Protein AF-C7N5K1-F1 (afdb_monomer_lite)

Sequence (189 aa):
MANIPVGSLTEAMSRFAYLVCQTAPLHFFIVVPLLYDTDINDSCGKPTPAHTATYFITNMNFRQCDKLLEDYGETFANDGFCEFGFVTSDPMKQIRADRMKTVTIFGLDEREASLVLDPLGIPEVESLKTAGDLVGPDNPAIGRPACRNGITAADFVFGLDHDFELIKNPSYGGDPSLMFHPDGTLRWT

Foldseek 3Di:
DWAQDLVCQLLLQLLLQQVCLVPFFKKKKKKAFDPDPPDDPPVPPDDDPRFIKMKMFFRDHSVRSNVCCVVPVSLQSPQQGMKIWMAGLPNQQIWIQDRQGDIDGGDDDPVSSCSSAVVVVIDDDPDYDTVVNQDDPVHHDDDDFRADPNDGPVNVVVVCCVPRVMDIDRPDPDDWDFHQDPVRDTDTD

Organism: Slackia heliotrinireducens (strain ATCC 29202 / DSM 20476 / NCTC 11029 / RHS 1) (NCBI:txid471855)

pLDDT: mean 76.19, std 16.8, range [35.41, 96.31]

Secondary structure (DSSP, 8-state):
-B---HHHHHHHHHHHHHHHTTTS-EEEEEEEE-SS-SS---TT-------EEEEEEEEE-HHHHHHHIIIIIHHHHHHSS-EEEEE-SSTTSEEEEPGGG-EEEES--HHHHHHHHGGGT--B-SSPPPHHHH-BTTB--------BTTB-HHHHHHHHHHHH--EEEE--SSS--EEE-TTS-EEE-

Structure (mmCIF, N/CA/C/O backbone):
data_AF-C7N5K1-F1
#
_entry.id   AF-C7N5K1-F1
#
loop_
_atom_site.group_PDB
_atom_site.id
_atom_site.type_symbol
_atom_site.label_atom_id
_atom_site.label_alt_id
_atom_site.label_comp_id
_atom_site.label_asym_id
_atom_site.label_entity_id
_atom_site.label_seq_id
_atom_site.pdbx_PDB_ins_code
_atom_site.Cartn_x
_atom_site.Cartn_y
_atom_site.Cartn_z
_atom_site.occupancy
_atom_site.B_iso_or_equiv
_atom_site.auth_seq_id
_atom_site.auth_comp_id
_atom_site.auth_asym_id
_atom_site.auth_atom_id
_atom_site.pdbx_PDB_model_num
ATOM 1 N N . MET A 1 1 ? 3.609 -9.651 13.967 1.00 83.81 1 MET A N 1
ATOM 2 C CA . MET A 1 1 ? 4.071 -9.393 12.567 1.00 83.81 1 MET A CA 1
ATOM 3 C C . MET A 1 1 ? 3.281 -10.267 11.606 1.00 83.81 1 MET A C 1
ATOM 5 O O . MET A 1 1 ? 2.772 -11.278 12.053 1.00 83.81 1 MET A O 1
ATOM 9 N N . ALA A 1 2 ? 3.185 -9.948 10.315 1.00 86.19 2 ALA A N 1
ATOM 10 C CA . ALA A 1 2 ? 2.393 -10.742 9.370 1.00 86.19 2 ALA A CA 1
ATOM 11 C C . ALA A 1 2 ? 3.053 -10.814 7.985 1.00 86.19 2 ALA A C 1
ATOM 13 O O . ALA A 1 2 ? 3.581 -9.817 7.498 1.00 86.19 2 ALA A O 1
ATOM 14 N N . ASN A 1 3 ? 2.993 -11.983 7.338 1.00 85.31 3 ASN A N 1
ATOM 15 C CA . ASN A 1 3 ? 3.397 -12.136 5.938 1.00 85.31 3 ASN A CA 1
ATOM 16 C C . ASN A 1 3 ? 2.182 -11.870 5.046 1.00 85.31 3 ASN A C 1
ATOM 18 O O . ASN A 1 3 ? 1.325 -12.741 4.913 1.00 85.31 3 ASN A O 1
ATOM 22 N N . ILE A 1 4 ? 2.106 -10.682 4.447 1.00 87.81 4 ILE A N 1
ATOM 23 C CA . ILE A 1 4 ? 1.006 -10.311 3.549 1.00 87.81 4 ILE A CA 1
ATOM 24 C C . ILE A 1 4 ? 1.294 -10.870 2.147 1.00 87.81 4 ILE A C 1
ATOM 26 O O . ILE A 1 4 ? 2.277 -10.460 1.526 1.00 87.81 4 ILE A O 1
ATOM 30 N N . PRO A 1 5 ? 0.471 -11.794 1.616 1.00 86.44 5 PRO A N 1
ATOM 31 C CA . PRO A 1 5 ? 0.628 -12.264 0.245 1.00 86.44 5 PRO A CA 1
ATOM 32 C C . PRO A 1 5 ? 0.413 -11.120 -0.748 1.00 86.44 5 PRO A C 1
ATOM 34 O O . PRO A 1 5 ? -0.472 -10.289 -0.552 1.00 86.44 5 PRO A O 1
ATOM 37 N N . VAL A 1 6 ? 1.144 -11.122 -1.868 1.00 82.50 6 VAL A N 1
ATOM 38 C CA . VAL A 1 6 ? 0.981 -10.110 -2.933 1.00 82.50 6 VAL A CA 1
ATOM 39 C C . VAL A 1 6 ? -0.476 -10.018 -3.406 1.00 82.50 6 VAL A C 1
ATOM 41 O O . VAL A 1 6 ? -0.985 -8.919 -3.597 1.00 82.50 6 VAL A O 1
ATOM 44 N N . GLY A 1 7 ? -1.178 -11.153 -3.510 1.00 86.00 7 GLY A N 1
ATOM 45 C CA . GLY A 1 7 ? -2.597 -11.196 -3.889 1.00 86.00 7 GLY A CA 1
ATOM 46 C C . GLY A 1 7 ? -3.565 -10.580 -2.870 1.00 86.00 7 GLY A C 1
ATOM 47 O O . GLY A 1 7 ? -4.705 -10.304 -3.221 1.00 86.00 7 GLY A O 1
ATOM 48 N N . SER A 1 8 ? -3.123 -10.339 -1.634 1.00 91.44 8 SER A N 1
ATOM 49 C CA . SER A 1 8 ? -3.914 -9.701 -0.572 1.00 91.44 8 SER A CA 1
ATOM 50 C C . SER A 1 8 ? -3.478 -8.257 -0.298 1.00 91.44 8 SER A C 1
ATOM 52 O O . SER A 1 8 ? -4.077 -7.592 0.544 1.00 91.44 8 SER A O 1
ATOM 54 N N . LEU A 1 9 ? -2.435 -7.763 -0.979 1.00 91.31 9 LEU A N 1
ATOM 55 C CA . LEU A 1 9 ? -1.833 -6.453 -0.721 1.00 91.31 9 LEU A CA 1
ATOM 56 C C . LEU A 1 9 ? -2.814 -5.302 -0.951 1.00 91.31 9 LEU A C 1
ATOM 58 O O . LEU A 1 9 ? -2.973 -4.439 -0.089 1.00 91.31 9 LEU A O 1
ATOM 62 N N . THR A 1 10 ? -3.466 -5.287 -2.112 1.00 92.44 10 THR A N 1
ATOM 63 C CA . THR A 1 10 ? -4.397 -4.217 -2.490 1.00 92.44 10 THR A CA 1
ATOM 64 C C . THR A 1 10 ? -5.598 -4.176 -1.556 1.00 92.44 10 THR A C 1
ATOM 66 O O . THR A 1 10 ? -5.969 -3.109 -1.085 1.00 92.44 10 THR A O 1
ATOM 69 N N . GLU A 1 11 ? -6.143 -5.335 -1.197 1.00 94.75 11 GLU A N 1
ATOM 70 C CA . GLU A 1 11 ? -7.242 -5.437 -0.237 1.00 94.75 11 GLU A CA 1
ATOM 71 C C . GLU A 1 11 ? -6.814 -4.978 1.171 1.00 94.75 11 GLU A C 1
ATOM 73 O O . GLU A 1 11 ? -7.548 -4.236 1.823 1.00 94.75 11 GLU A O 1
ATOM 78 N N . ALA A 1 12 ? -5.611 -5.337 1.639 1.00 94.69 12 ALA A N 1
ATOM 79 C CA . ALA A 1 12 ? -5.085 -4.843 2.916 1.00 94.69 12 ALA A CA 1
ATOM 80 C C . ALA A 1 12 ? -4.950 -3.308 2.921 1.00 94.69 12 ALA A C 1
ATOM 82 O O . ALA A 1 12 ? -5.312 -2.649 3.897 1.00 94.69 12 ALA A O 1
ATOM 83 N N . MET A 1 13 ? -4.487 -2.728 1.809 1.00 95.81 13 MET A N 1
ATOM 84 C CA . MET A 1 13 ? -4.420 -1.277 1.621 1.00 95.81 13 MET A CA 1
ATOM 85 C C . MET A 1 13 ? -5.798 -0.620 1.550 1.00 95.81 13 MET A C 1
ATOM 87 O O . MET A 1 13 ? -5.977 0.434 2.157 1.00 95.81 13 MET A O 1
ATOM 91 N N . SER A 1 14 ? -6.779 -1.234 0.883 1.00 96.31 14 SER A N 1
ATOM 92 C CA . SER A 1 14 ? -8.155 -0.722 0.837 1.00 96.31 14 SER A CA 1
ATOM 93 C C . SER A 1 14 ? -8.790 -0.730 2.231 1.00 96.31 14 SER A C 1
ATOM 95 O O . SER A 1 14 ? -9.366 0.269 2.662 1.00 96.31 14 SER A O 1
ATOM 97 N N . ARG A 1 15 ? -8.582 -1.794 3.018 1.00 95.75 15 ARG A N 1
ATOM 98 C CA . ARG A 1 15 ? -9.046 -1.872 4.417 1.00 95.75 15 ARG A CA 1
ATOM 99 C C . ARG A 1 15 ? -8.403 -0.827 5.312 1.00 95.75 15 ARG A C 1
ATOM 101 O O . ARG A 1 15 ? -9.112 -0.166 6.071 1.00 95.75 15 ARG A O 1
ATOM 108 N N . PHE A 1 16 ? -7.087 -0.647 5.205 1.00 96.06 16 PHE A N 1
ATOM 109 C CA . PHE A 1 16 ? -6.401 0.456 5.874 1.00 96.06 16 PHE A CA 1
ATOM 110 C C . PHE A 1 16 ? -7.037 1.795 5.478 1.00 96.06 16 PHE A C 1
ATOM 112 O O . PHE A 1 16 ? -7.416 2.577 6.349 1.00 96.06 16 PHE A O 1
ATOM 119 N N . ALA A 1 17 ? -7.225 2.032 4.176 1.00 95.94 17 ALA A N 1
ATOM 120 C CA . ALA A 1 17 ? -7.791 3.276 3.677 1.00 95.94 17 ALA A CA 1
ATOM 121 C C . ALA A 1 17 ? -9.197 3.533 4.229 1.00 95.94 17 ALA A C 1
ATOM 123 O O . ALA A 1 17 ? -9.482 4.628 4.710 1.00 95.94 17 ALA A O 1
ATOM 124 N N . TYR A 1 18 ? -10.049 2.507 4.244 1.00 95.56 18 TYR A N 1
ATOM 125 C CA . TYR A 1 18 ? -11.395 2.582 4.799 1.00 95.56 18 TYR A CA 1
ATOM 126 C C . TYR A 1 18 ? -11.397 3.020 6.265 1.00 95.56 18 TYR A C 1
ATOM 128 O O . TYR A 1 18 ? -12.170 3.909 6.625 1.00 95.56 18 TYR A O 1
ATOM 136 N N . LEU A 1 19 ? -10.538 2.418 7.097 1.00 94.12 19 LEU A N 1
ATOM 137 C CA . LEU A 1 19 ? -10.444 2.723 8.527 1.00 94.12 19 LEU A CA 1
ATOM 138 C C . LEU A 1 19 ? -9.928 4.143 8.767 1.00 94.12 19 LEU A C 1
ATOM 140 O O . LEU A 1 19 ? -10.516 4.902 9.537 1.00 94.12 19 LEU A O 1
ATOM 144 N N . VAL A 1 20 ? -8.841 4.521 8.094 1.00 93.38 20 VAL A N 1
ATOM 145 C CA . VAL A 1 20 ? -8.167 5.795 8.360 1.00 93.38 20 VAL A CA 1
ATOM 146 C C . VAL A 1 20 ? -8.954 6.985 7.812 1.00 93.38 20 VAL A C 1
ATOM 148 O O . VAL A 1 20 ? -9.092 7.987 8.522 1.00 93.38 20 VAL A O 1
ATOM 151 N N . CYS A 1 21 ? -9.577 6.848 6.633 1.00 92.06 21 CYS A N 1
ATOM 152 C CA . CYS A 1 21 ? -10.425 7.887 6.036 1.00 92.06 21 CYS A CA 1
ATOM 153 C C . CYS A 1 21 ? -11.625 8.300 6.903 1.00 92.06 21 CYS A C 1
ATOM 155 O O . CYS A 1 21 ? -12.212 9.348 6.647 1.00 92.06 21 CYS A O 1
ATOM 157 N N . GLN A 1 22 ? -11.995 7.524 7.930 1.00 88.31 22 GLN A N 1
ATOM 158 C CA . GLN A 1 22 ? -13.033 7.931 8.887 1.00 88.31 22 GLN A CA 1
ATOM 159 C C . GLN A 1 22 ? -12.587 9.082 9.799 1.00 88.31 22 GLN A C 1
ATOM 161 O O . GLN A 1 22 ? -13.421 9.746 10.409 1.00 88.31 22 GLN A O 1
ATOM 166 N N . THR A 1 23 ? -11.275 9.287 9.936 1.00 88.19 23 THR A N 1
ATOM 167 C CA . THR A 1 23 ? -10.690 10.193 10.937 1.00 88.19 23 THR A CA 1
ATOM 168 C C . THR A 1 23 ? -9.769 11.250 10.341 1.00 88.19 23 THR A C 1
ATOM 170 O O . THR A 1 23 ? -9.622 12.316 10.932 1.00 88.19 23 THR A O 1
ATOM 173 N N . ALA A 1 24 ? -9.173 10.987 9.176 1.00 87.31 24 ALA A N 1
ATOM 174 C CA . ALA A 1 24 ? -8.262 11.905 8.504 1.00 87.31 24 ALA A CA 1
ATOM 175 C C . ALA A 1 24 ? -8.261 11.674 6.983 1.00 87.31 24 ALA A C 1
ATOM 177 O O . ALA A 1 24 ? -8.494 10.546 6.542 1.00 87.31 24 ALA A O 1
ATOM 178 N N . PRO A 1 25 ? -7.974 12.703 6.166 1.00 86.56 25 PRO A N 1
ATOM 179 C CA . PRO A 1 25 ? -7.703 12.504 4.748 1.00 86.56 25 PRO A CA 1
ATOM 180 C C . PRO A 1 25 ? -6.453 11.636 4.548 1.00 86.56 25 PRO A C 1
ATOM 182 O O . PRO A 1 25 ? -5.518 11.676 5.353 1.00 86.56 25 PRO A O 1
ATOM 185 N N . LEU A 1 26 ? -6.433 10.873 3.454 1.00 93.31 26 LEU A N 1
ATOM 186 C CA . LEU A 1 26 ? -5.255 10.122 3.034 1.00 93.31 26 LEU A CA 1
ATOM 187 C C . LEU A 1 26 ? -4.575 10.777 1.842 1.00 93.31 26 LEU A C 1
ATOM 189 O O . LEU A 1 26 ? -5.202 11.404 0.991 1.00 93.31 26 LEU A O 1
ATOM 193 N N . HIS A 1 27 ? -3.270 10.578 1.773 1.00 92.25 27 HIS A N 1
ATOM 194 C CA . HIS A 1 27 ? -2.434 10.949 0.652 1.00 92.25 27 HIS A CA 1
ATOM 195 C C . HIS A 1 27 ? -1.829 9.668 0.093 1.00 92.25 27 HIS A C 1
ATOM 197 O O . HIS A 1 27 ? -1.241 8.880 0.836 1.00 92.25 27 HIS A O 1
ATOM 203 N N . PHE A 1 28 ? -1.995 9.440 -1.203 1.00 93.25 28 PHE A N 1
ATOM 204 C CA . PHE A 1 28 ? -1.272 8.378 -1.885 1.00 93.25 28 PHE A CA 1
ATOM 205 C C . PHE A 1 28 ? 0.133 8.867 -2.211 1.00 93.25 28 PHE A C 1
ATOM 207 O O . PHE A 1 28 ? 0.310 10.024 -2.597 1.00 93.25 28 PHE A O 1
ATOM 214 N N . PHE A 1 29 ? 1.113 7.980 -2.097 1.00 91.12 29 PHE A N 1
ATOM 215 C CA . PHE A 1 29 ? 2.452 8.215 -2.613 1.00 91.12 29 PHE A CA 1
ATOM 216 C C . PHE A 1 29 ? 2.908 7.044 -3.476 1.00 91.12 29 PHE A C 1
ATOM 218 O O . PHE A 1 29 ? 2.573 5.888 -3.208 1.00 91.12 29 PHE A O 1
ATOM 225 N N . ILE A 1 30 ? 3.728 7.351 -4.476 1.00 88.62 30 ILE A N 1
ATOM 226 C CA . ILE A 1 30 ? 4.476 6.363 -5.247 1.00 88.62 30 ILE A CA 1
ATOM 227 C C . ILE A 1 30 ? 5.892 6.871 -5.507 1.00 88.62 30 ILE A C 1
ATOM 229 O O . ILE A 1 30 ? 6.101 8.009 -5.926 1.00 88.62 30 ILE A O 1
ATOM 233 N N . VAL A 1 31 ? 6.870 6.014 -5.247 1.00 86.12 31 VAL A N 1
ATOM 234 C CA . VAL A 1 31 ? 8.285 6.224 -5.534 1.00 86.12 31 VAL A CA 1
ATOM 235 C C . VAL A 1 31 ? 8.653 5.305 -6.683 1.00 86.12 31 VAL A C 1
ATOM 237 O O . VAL A 1 31 ? 8.574 4.082 -6.555 1.00 86.12 31 VAL A O 1
ATOM 240 N N . VAL A 1 32 ? 9.075 5.883 -7.802 1.00 80.19 32 VAL A N 1
ATOM 241 C CA . VAL A 1 32 ? 9.516 5.126 -8.979 1.00 80.19 32 VAL A CA 1
ATOM 242 C C . VAL A 1 32 ? 10.999 5.363 -9.256 1.00 80.19 32 VAL A C 1
ATOM 244 O O . VAL A 1 32 ? 11.494 6.475 -9.033 1.00 80.19 32 VAL A O 1
ATOM 247 N N . PRO A 1 33 ? 11.731 4.350 -9.750 1.00 72.81 33 PRO A N 1
ATOM 248 C CA . PRO A 1 33 ? 13.058 4.571 -10.306 1.00 72.81 33 PRO A CA 1
ATOM 249 C C . PRO A 1 33 ? 12.954 5.426 -11.577 1.00 72.81 33 PRO A C 1
ATOM 251 O O . PRO A 1 33 ? 12.117 5.173 -12.444 1.00 72.81 33 PRO A O 1
ATOM 254 N N . LEU A 1 34 ? 13.815 6.431 -11.709 1.00 66.75 34 LEU A N 1
ATOM 255 C CA . LEU A 1 34 ? 13.976 7.184 -12.946 1.00 66.75 34 LEU A CA 1
ATOM 256 C C . LEU A 1 34 ? 14.788 6.330 -13.923 1.00 66.75 34 LEU A C 1
ATOM 258 O O . LEU A 1 34 ? 15.952 6.019 -13.682 1.00 66.75 34 LEU A O 1
ATOM 262 N N . LEU A 1 35 ? 14.145 5.921 -15.019 1.00 53.47 35 LEU A N 1
ATOM 263 C CA . LEU A 1 35 ? 14.766 5.106 -16.071 1.00 53.47 35 LEU A CA 1
ATOM 264 C C . LEU A 1 35 ? 15.753 5.904 -16.936 1.00 53.47 35 LEU A C 1
ATOM 266 O O . LEU A 1 35 ? 16.597 5.309 -17.602 1.00 53.47 35 LEU A O 1
ATOM 270 N N . TYR A 1 36 ? 15.664 7.235 -16.908 1.00 44.03 36 TYR A N 1
ATOM 271 C CA . TYR A 1 36 ? 16.539 8.128 -17.651 1.00 44.03 36 TYR A CA 1
ATOM 272 C C . TYR A 1 36 ? 16.886 9.339 -16.797 1.00 44.03 36 TYR A C 1
ATOM 274 O O . TYR A 1 36 ? 16.007 10.006 -16.252 1.00 44.03 36 TYR A O 1
ATOM 282 N N . ASP A 1 37 ? 18.182 9.613 -16.713 1.00 45.28 37 ASP A N 1
ATOM 283 C CA . ASP A 1 37 ? 18.734 10.843 -16.169 1.00 45.28 37 ASP A CA 1
ATOM 284 C C . ASP A 1 37 ? 18.458 11.961 -17.189 1.00 45.28 37 ASP A C 1
ATOM 286 O O . ASP A 1 37 ? 19.305 12.312 -18.006 1.00 45.28 37 ASP A O 1
ATOM 290 N N . THR A 1 38 ? 17.214 12.446 -17.261 1.00 45.25 38 THR A N 1
ATOM 291 C CA . THR A 1 38 ? 16.855 13.486 -18.239 1.00 45.25 38 THR A CA 1
ATOM 292 C C . THR A 1 38 ? 17.436 14.854 -17.890 1.00 45.25 38 THR A C 1
ATOM 294 O O . THR A 1 38 ? 17.359 15.738 -18.733 1.00 45.25 38 THR A O 1
ATOM 297 N N . ASP A 1 39 ? 18.061 15.021 -16.714 1.00 39.00 39 ASP A N 1
ATOM 298 C CA . ASP A 1 39 ? 18.567 16.321 -16.251 1.00 39.00 39 ASP A CA 1
ATOM 299 C C . ASP A 1 39 ? 19.962 16.317 -15.590 1.00 39.00 39 ASP A C 1
ATOM 301 O O . ASP A 1 39 ? 20.394 17.362 -15.105 1.00 39.00 39 ASP A O 1
ATOM 305 N N . ILE A 1 40 ? 20.729 15.218 -15.602 1.00 43.34 40 ILE A N 1
ATOM 306 C CA . ILE A 1 40 ? 22.100 15.229 -15.053 1.00 43.34 40 ILE A CA 1
ATOM 307 C C . ILE A 1 40 ? 23.121 14.967 -16.164 1.00 43.34 40 ILE A C 1
ATOM 309 O O . ILE A 1 40 ? 23.545 13.849 -16.444 1.00 43.34 40 ILE A O 1
ATOM 313 N N . ASN A 1 41 ? 23.574 16.062 -16.780 1.00 39.22 41 ASN A N 1
ATOM 314 C CA . ASN A 1 41 ? 24.894 16.134 -17.407 1.00 39.22 41 ASN A CA 1
ATOM 315 C C . ASN A 1 41 ? 25.967 16.050 -16.305 1.00 39.22 41 ASN A C 1
ATOM 317 O O . ASN A 1 41 ? 26.661 17.030 -16.023 1.00 39.22 41 ASN A O 1
ATOM 321 N N . ASP A 1 42 ? 26.129 14.887 -15.674 1.00 41.75 42 ASP A N 1
ATOM 322 C CA . ASP A 1 42 ? 27.292 14.651 -14.828 1.00 41.75 42 ASP A CA 1
ATOM 323 C C . ASP A 1 42 ? 28.472 14.387 -15.759 1.00 41.75 42 ASP A C 1
ATOM 325 O O . ASP A 1 42 ? 28.708 13.295 -16.278 1.00 41.75 42 ASP A O 1
ATOM 329 N N . SER A 1 43 ? 29.214 15.465 -15.982 1.00 39.81 43 SER A N 1
ATOM 330 C CA . SER A 1 43 ? 30.443 15.626 -16.766 1.00 39.81 43 SER A CA 1
ATOM 331 C C . SER A 1 43 ? 31.591 14.641 -16.451 1.00 39.81 43 SER A C 1
ATOM 333 O O . SER A 1 43 ? 32.716 14.848 -16.901 1.00 39.81 43 SER A O 1
ATOM 335 N N . CYS A 1 44 ? 31.347 13.558 -15.706 1.00 38.53 44 CYS A N 1
ATOM 336 C CA . CYS A 1 44 ? 32.362 12.631 -15.202 1.00 38.53 44 CYS A CA 1
ATOM 337 C C . CYS A 1 44 ? 32.133 11.141 -15.531 1.00 38.53 44 CYS A C 1
ATOM 339 O O . CYS A 1 44 ? 32.949 10.321 -15.110 1.00 38.53 44 CYS A O 1
ATOM 341 N N . GLY A 1 45 ? 31.086 10.759 -16.274 1.00 35.50 45 GLY A N 1
ATOM 342 C CA . GLY A 1 45 ? 30.967 9.404 -16.848 1.00 35.50 45 GLY A CA 1
ATOM 343 C C . GLY A 1 45 ? 30.943 8.243 -15.839 1.00 35.50 45 GLY A C 1
ATOM 344 O O . GLY A 1 45 ? 31.323 7.123 -16.183 1.00 35.50 45 GLY A O 1
ATOM 345 N N . LYS A 1 46 ? 30.527 8.491 -14.591 1.00 35.41 46 LYS A N 1
ATOM 346 C CA . LYS A 1 46 ? 30.296 7.449 -13.578 1.00 35.41 46 LYS A CA 1
ATOM 347 C C . LYS A 1 46 ? 28.803 7.099 -13.544 1.00 35.41 46 LYS A C 1
ATOM 349 O O . LYS A 1 46 ? 28.002 8.012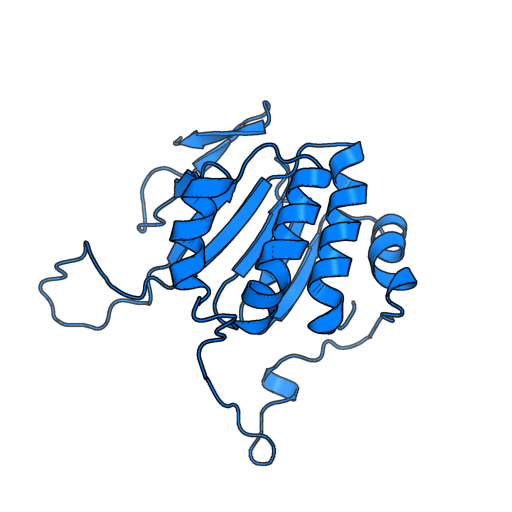 -13.706 1.00 35.41 46 LYS A O 1
ATOM 354 N N . PRO A 1 47 ? 28.412 5.832 -13.310 1.00 37.22 47 PRO A N 1
ATOM 355 C CA . PRO A 1 47 ? 27.008 5.485 -13.108 1.00 37.22 47 PRO A CA 1
ATOM 356 C C . PRO A 1 47 ? 26.482 6.208 -11.862 1.00 37.22 47 PRO A C 1
ATOM 358 O O . PRO A 1 47 ? 26.942 5.931 -10.751 1.00 37.22 47 PRO A O 1
ATOM 361 N N . THR A 1 48 ? 25.561 7.149 -12.043 1.00 41.47 48 THR A N 1
ATOM 362 C CA . THR A 1 48 ? 24.807 7.776 -10.955 1.00 41.47 48 THR A CA 1
ATOM 363 C C . THR A 1 48 ? 23.887 6.727 -10.310 1.00 41.47 48 THR A C 1
ATOM 365 O O . THR A 1 48 ? 23.411 5.819 -11.001 1.00 41.47 48 THR A O 1
ATOM 368 N N . PRO A 1 49 ? 23.651 6.773 -8.982 1.0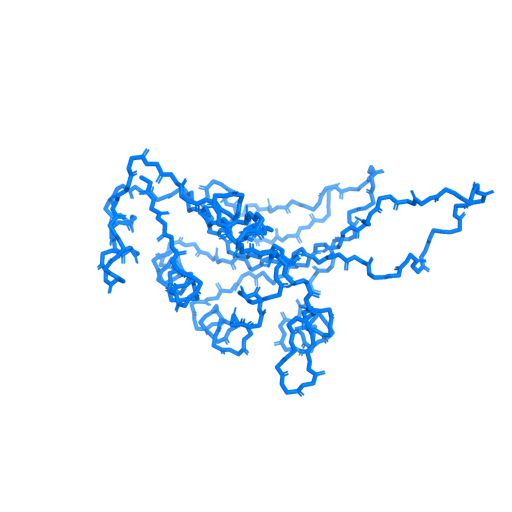0 45.91 49 PRO A N 1
ATOM 369 C CA . PRO A 1 49 ? 22.647 5.922 -8.346 1.00 45.91 49 PRO A CA 1
ATOM 370 C C . PRO A 1 49 ? 21.310 6.105 -9.062 1.00 45.91 49 PRO A C 1
ATOM 372 O O . PRO A 1 49 ? 21.008 7.216 -9.484 1.00 45.91 49 PRO A O 1
ATOM 375 N N . ALA A 1 50 ? 20.502 5.048 -9.181 1.00 50.94 50 ALA A N 1
ATOM 376 C CA . ALA A 1 50 ? 19.153 5.169 -9.724 1.00 50.94 50 ALA A CA 1
ATOM 377 C C . ALA A 1 50 ? 18.388 6.255 -8.949 1.00 50.94 50 ALA A C 1
ATOM 379 O O . ALA A 1 50 ? 17.969 6.034 -7.809 1.00 50.94 50 ALA A O 1
ATOM 380 N N . HIS A 1 51 ? 18.260 7.440 -9.548 1.00 66.81 51 HIS A N 1
ATOM 381 C CA . HIS A 1 51 ? 17.509 8.540 -8.975 1.00 66.81 51 HIS A CA 1
ATOM 382 C C . HIS A 1 51 ? 16.048 8.107 -8.887 1.00 66.81 51 HIS A C 1
ATOM 384 O O . HIS A 1 51 ? 15.531 7.432 -9.774 1.00 66.81 51 HIS A O 1
ATOM 390 N N . THR A 1 52 ? 15.379 8.443 -7.796 1.00 71.69 52 THR A N 1
ATOM 391 C CA . THR A 1 52 ? 13.961 8.137 -7.609 1.00 71.69 52 THR A CA 1
ATOM 392 C C . THR A 1 52 ? 13.160 9.416 -7.658 1.00 71.69 52 THR A C 1
ATOM 394 O O . THR A 1 52 ? 13.587 10.430 -7.110 1.00 71.69 52 THR A O 1
ATOM 397 N N . ALA A 1 53 ? 11.975 9.356 -8.247 1.00 75.50 53 ALA A N 1
ATOM 398 C CA . ALA A 1 53 ? 11.002 10.429 -8.139 1.00 75.50 53 ALA A CA 1
ATOM 399 C C . ALA A 1 53 ? 9.847 9.974 -7.254 1.00 75.50 53 ALA A C 1
ATOM 401 O O . ALA A 1 53 ? 9.361 8.850 -7.403 1.00 75.50 53 ALA A O 1
ATOM 402 N N . THR A 1 54 ? 9.421 10.860 -6.355 1.00 80.50 54 THR A N 1
ATOM 403 C CA . THR A 1 54 ? 8.258 10.632 -5.500 1.00 80.50 54 THR A CA 1
ATOM 404 C C . THR A 1 54 ? 7.102 11.474 -6.013 1.00 80.50 54 THR A C 1
ATOM 406 O O . THR A 1 54 ? 7.252 12.673 -6.254 1.00 80.50 54 THR A O 1
ATOM 409 N N . TYR A 1 55 ? 5.949 10.845 -6.170 1.00 83.62 55 TYR A N 1
ATOM 410 C CA . TYR A 1 55 ? 4.717 11.486 -6.598 1.00 83.62 55 TYR A CA 1
ATOM 411 C C . TYR A 1 55 ? 3.656 11.320 -5.523 1.00 83.62 55 TYR A C 1
ATOM 413 O O . TYR A 1 55 ? 3.606 10.279 -4.866 1.00 83.62 55 TYR A O 1
ATOM 421 N N . PHE A 1 56 ? 2.809 12.335 -5.370 1.00 86.06 56 PHE A N 1
ATOM 422 C CA . PHE A 1 56 ? 1.725 12.344 -4.398 1.00 86.06 56 PHE A CA 1
ATOM 423 C C . PHE A 1 56 ? 0.383 12.665 -5.045 1.00 86.06 56 PHE A C 1
ATOM 425 O O . PHE A 1 56 ? 0.303 13.518 -5.928 1.00 86.06 56 PHE A O 1
ATOM 432 N N . ILE A 1 57 ? -0.672 12.044 -4.519 1.00 88.62 57 ILE A N 1
ATOM 433 C CA . ILE A 1 57 ? -2.059 12.501 -4.659 1.00 88.62 57 ILE A CA 1
ATOM 434 C C . ILE A 1 57 ? -2.523 12.866 -3.257 1.00 88.62 57 ILE A C 1
ATOM 436 O O . ILE A 1 57 ? -2.363 12.077 -2.325 1.00 88.62 57 ILE A O 1
ATOM 440 N N . THR A 1 58 ? -3.075 14.062 -3.082 1.00 89.06 58 THR A N 1
ATOM 441 C CA . THR A 1 58 ? -3.415 14.574 -1.749 1.00 89.06 58 THR A CA 1
ATOM 442 C C . THR A 1 58 ? -4.915 14.586 -1.492 1.00 89.06 58 THR A C 1
ATOM 444 O O . THR A 1 58 ? -5.705 14.672 -2.425 1.00 89.06 58 THR A O 1
ATOM 447 N N . ASN A 1 59 ? -5.306 14.524 -0.215 1.00 88.56 59 ASN A N 1
ATOM 448 C CA . ASN A 1 59 ? -6.692 14.689 0.229 1.00 88.56 59 ASN A CA 1
ATOM 449 C C . ASN A 1 59 ? -7.680 13.715 -0.426 1.00 88.56 59 ASN A C 1
ATOM 451 O O . ASN A 1 59 ? -8.805 14.075 -0.774 1.00 88.56 59 ASN A O 1
ATOM 455 N N . MET A 1 60 ? -7.258 12.461 -0.558 1.00 91.69 60 MET A N 1
ATOM 456 C CA . MET A 1 60 ? -8.086 11.386 -1.074 1.00 91.69 60 MET A CA 1
ATOM 457 C C . MET A 1 60 ? -9.096 10.933 -0.020 1.00 91.69 60 MET A C 1
ATOM 459 O O . MET A 1 60 ? -8.763 10.703 1.148 1.00 91.69 60 MET A O 1
ATOM 463 N N . ASN A 1 61 ? -10.341 10.765 -0.457 1.00 92.25 61 ASN A N 1
ATOM 464 C CA . ASN A 1 61 ? -11.340 10.004 0.283 1.00 92.25 61 ASN A CA 1
ATOM 465 C C . ASN A 1 61 ? -11.246 8.507 -0.052 1.00 92.25 61 ASN A C 1
ATOM 467 O O . ASN A 1 61 ? -10.641 8.116 -1.051 1.00 92.25 61 ASN A O 1
ATOM 471 N N . PHE A 1 62 ? -11.922 7.673 0.743 1.00 95.06 62 PHE A N 1
ATOM 472 C CA . PHE A 1 62 ? -11.893 6.219 0.573 1.00 95.06 62 PHE A CA 1
ATOM 473 C C . PHE A 1 62 ? -12.247 5.761 -0.851 1.00 95.06 62 PHE A C 1
ATOM 475 O O . PHE A 1 62 ? -11.550 4.917 -1.397 1.00 95.06 62 PHE A O 1
ATOM 482 N N . ARG A 1 63 ? -13.273 6.341 -1.493 1.00 94.12 63 ARG A N 1
ATOM 483 C CA . ARG A 1 63 ? -13.670 5.950 -2.858 1.00 94.12 63 ARG A CA 1
ATOM 484 C C . ARG A 1 63 ? -12.550 6.208 -3.869 1.00 94.12 63 ARG A C 1
ATOM 486 O O . ARG A 1 63 ? -12.381 5.423 -4.794 1.00 94.12 63 ARG A O 1
ATOM 493 N N . GLN A 1 64 ? -11.811 7.306 -3.718 1.00 93.56 64 GLN A N 1
ATOM 494 C CA . GLN A 1 64 ? -10.668 7.606 -4.583 1.00 93.56 64 GLN A CA 1
ATOM 495 C C . GLN A 1 64 ? -9.508 6.640 -4.321 1.00 93.56 64 GLN A C 1
ATOM 497 O O . GLN A 1 64 ? -8.899 6.167 -5.275 1.00 93.56 64 GLN A O 1
ATOM 502 N N . CYS A 1 65 ? -9.222 6.326 -3.052 1.00 94.69 65 CYS A N 1
ATOM 503 C CA . CYS A 1 65 ? -8.201 5.341 -2.685 1.00 94.69 65 CYS A CA 1
ATOM 504 C C . CYS A 1 65 ? -8.527 3.956 -3.258 1.00 94.69 65 CYS A C 1
ATOM 506 O O . CYS A 1 65 ? -7.669 3.328 -3.870 1.00 94.69 65 CYS A O 1
ATOM 508 N N . ASP A 1 66 ? -9.769 3.506 -3.084 1.00 95.25 66 ASP A N 1
ATOM 509 C CA . ASP A 1 66 ? -10.242 2.197 -3.531 1.00 95.25 66 ASP A CA 1
ATOM 510 C C . ASP A 1 66 ? -10.209 2.086 -5.059 1.00 95.25 66 ASP A C 1
ATOM 512 O O . ASP A 1 66 ? -9.654 1.131 -5.594 1.00 95.25 66 ASP A O 1
ATOM 516 N N . LYS A 1 67 ? -10.663 3.128 -5.772 1.00 92.12 67 LYS A N 1
ATOM 5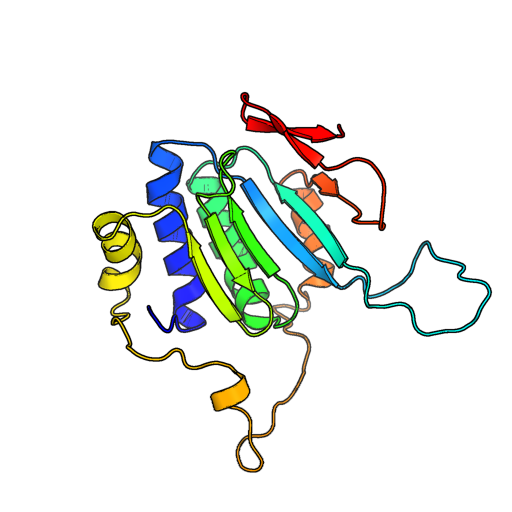17 C CA . LYS A 1 67 ? -10.556 3.201 -7.235 1.00 92.12 67 LYS A CA 1
ATOM 518 C C . LYS A 1 67 ? -9.105 3.122 -7.720 1.00 92.12 67 LYS A C 1
ATOM 520 O O . LYS A 1 67 ? -8.817 2.390 -8.660 1.00 92.12 67 LYS A O 1
ATOM 525 N N . LEU A 1 68 ? -8.184 3.849 -7.082 1.00 92.06 68 LEU A N 1
ATOM 526 C CA . LEU A 1 68 ? -6.763 3.802 -7.443 1.00 92.06 68 LEU A CA 1
ATOM 527 C C . LEU A 1 68 ? -6.188 2.387 -7.272 1.00 92.06 68 LEU A C 1
ATOM 529 O O . LEU A 1 68 ? -5.408 1.928 -8.106 1.00 92.06 68 LEU A O 1
ATOM 533 N N . LEU A 1 69 ? -6.575 1.682 -6.207 1.00 93.12 69 LEU A N 1
ATOM 534 C CA . LEU A 1 69 ? -6.151 0.301 -5.974 1.00 93.12 69 LEU A CA 1
ATOM 535 C C . LEU A 1 69 ? -6.789 -0.686 -6.959 1.00 93.12 69 LEU A C 1
ATOM 537 O O . LEU A 1 69 ? -6.097 -1.599 -7.409 1.00 93.12 69 LEU A O 1
ATOM 541 N N . GLU A 1 70 ? -8.064 -0.504 -7.305 1.00 91.00 70 GLU A N 1
ATOM 542 C CA . GLU A 1 70 ? -8.779 -1.308 -8.303 1.00 91.00 70 GLU A CA 1
ATOM 543 C C . GLU A 1 70 ? -8.123 -1.184 -9.682 1.00 91.00 70 GLU A C 1
ATOM 545 O O . GLU A 1 70 ? -7.810 -2.191 -10.325 1.00 91.00 70 GLU A O 1
ATOM 550 N N . ASP A 1 71 ? -7.869 0.052 -10.110 1.00 86.31 71 ASP A N 1
ATOM 551 C CA . ASP A 1 71 ? -7.327 0.324 -11.433 1.00 86.31 71 ASP A CA 1
ATOM 552 C C . ASP A 1 71 ? -5.853 -0.111 -11.518 1.00 86.31 71 ASP A C 1
ATOM 554 O O . ASP A 1 71 ? -5.433 -0.728 -12.504 1.00 86.31 71 ASP A O 1
ATOM 558 N N . TYR A 1 72 ? -5.055 0.199 -10.486 1.00 85.81 72 TYR A N 1
ATOM 559 C CA . TYR A 1 72 ? -3.590 0.241 -10.601 1.00 85.81 72 TYR A CA 1
ATOM 560 C C . TYR A 1 72 ? -2.835 -0.591 -9.559 1.00 85.81 72 TYR A C 1
ATOM 562 O O . TYR A 1 72 ? -1.667 -0.937 -9.764 1.00 85.81 72 TYR A O 1
ATOM 570 N N . GLY A 1 73 ? -3.497 -0.982 -8.469 1.00 87.69 73 GLY A N 1
ATOM 571 C CA . GLY A 1 73 ? -2.869 -1.647 -7.330 1.00 87.69 73 GLY A CA 1
ATOM 572 C C . GLY A 1 73 ? -2.185 -2.967 -7.682 1.00 87.69 73 GLY A C 1
ATOM 573 O O . GLY A 1 73 ? -1.087 -3.228 -7.198 1.00 87.69 73 GLY A O 1
ATOM 574 N N . GLU A 1 74 ? -2.772 -3.781 -8.564 1.00 84.94 74 GLU A N 1
ATOM 575 C CA . GLU A 1 74 ? -2.151 -5.040 -9.006 1.00 84.94 74 GLU A CA 1
ATOM 576 C C . GLU A 1 74 ? -0.861 -4.793 -9.803 1.00 84.94 74 GLU A C 1
ATOM 578 O O . GLU A 1 74 ? 0.124 -5.515 -9.633 1.00 84.94 74 GLU A O 1
ATOM 583 N N . THR A 1 75 ? -0.831 -3.758 -10.645 1.00 82.31 75 THR A N 1
ATOM 584 C CA . THR A 1 75 ? 0.371 -3.409 -11.411 1.00 82.31 75 THR A CA 1
ATOM 585 C C . THR A 1 75 ? 1.493 -2.990 -10.467 1.00 82.31 75 THR A C 1
ATOM 587 O O . THR A 1 75 ? 2.599 -3.529 -10.549 1.00 82.31 75 THR A O 1
ATOM 590 N N . PHE A 1 76 ? 1.200 -2.112 -9.501 1.00 85.56 76 PHE A N 1
ATOM 591 C CA . PHE A 1 76 ? 2.176 -1.707 -8.486 1.00 85.56 76 PHE A CA 1
ATOM 592 C C . PHE A 1 76 ? 2.624 -2.891 -7.628 1.00 85.56 76 PHE A C 1
ATOM 594 O O . PHE A 1 76 ? 3.813 -3.056 -7.353 1.00 85.56 76 PHE A O 1
ATOM 601 N N . ALA A 1 77 ? 1.696 -3.770 -7.244 1.00 83.25 77 ALA A N 1
ATOM 602 C CA . ALA A 1 77 ? 1.974 -4.965 -6.459 1.00 83.25 77 ALA A CA 1
ATOM 603 C C . ALA A 1 77 ? 2.903 -5.950 -7.184 1.00 83.25 77 ALA A C 1
ATOM 605 O O . ALA A 1 77 ? 3.689 -6.613 -6.514 1.00 83.25 77 ALA A O 1
ATOM 606 N N . ASN A 1 78 ? 2.895 -5.997 -8.518 1.00 79.06 78 ASN A N 1
ATOM 607 C CA . ASN A 1 78 ? 3.713 -6.933 -9.295 1.00 79.06 78 ASN A CA 1
ATOM 608 C C . ASN A 1 78 ? 5.013 -6.339 -9.862 1.00 79.06 78 ASN A C 1
ATOM 610 O O . ASN A 1 78 ? 5.906 -7.104 -10.206 1.00 79.06 78 ASN A O 1
ATOM 614 N N . ASP A 1 79 ? 5.162 -5.011 -9.924 1.00 77.44 79 ASP A N 1
ATOM 615 C CA . ASP A 1 79 ? 6.340 -4.366 -10.532 1.00 77.44 79 ASP A CA 1
ATOM 616 C C . ASP A 1 79 ? 7.679 -4.742 -9.868 1.00 77.44 79 ASP A C 1
ATOM 618 O O . ASP A 1 79 ? 8.645 -5.081 -10.543 1.00 77.44 79 ASP A O 1
ATOM 622 N N . GLY A 1 80 ? 7.735 -4.730 -8.535 1.00 70.06 80 GLY A N 1
ATOM 623 C CA . GLY A 1 80 ? 8.934 -5.123 -7.782 1.00 70.06 80 GLY A CA 1
ATOM 624 C C . GLY A 1 80 ? 9.831 -3.959 -7.373 1.00 70.06 80 GLY A C 1
ATOM 625 O O . GLY A 1 80 ? 10.527 -4.077 -6.362 1.00 70.06 80 GLY A O 1
ATOM 626 N N . PHE A 1 81 ? 9.773 -2.841 -8.101 1.00 74.88 81 PHE A N 1
ATOM 627 C CA . PHE A 1 81 ? 10.732 -1.742 -7.990 1.00 74.88 81 PHE A CA 1
ATOM 628 C C . PHE A 1 81 ? 10.126 -0.443 -7.463 1.00 74.88 81 PHE A C 1
ATOM 630 O O . PHE A 1 81 ? 10.846 0.338 -6.836 1.00 74.88 81 PHE A O 1
ATOM 637 N N . CYS A 1 82 ? 8.829 -0.214 -7.677 1.00 80.81 82 CYS A N 1
ATOM 638 C CA . CYS A 1 82 ? 8.134 0.912 -7.067 1.00 80.81 82 CYS A CA 1
ATOM 639 C C . CYS A 1 82 ? 7.836 0.678 -5.578 1.00 80.81 82 CYS A C 1
ATOM 641 O O . CYS A 1 82 ? 7.482 -0.429 -5.159 1.00 80.81 82 CYS A O 1
ATOM 643 N N . GLU A 1 83 ? 7.913 1.753 -4.800 1.00 89.31 83 GLU A N 1
ATOM 644 C CA . GLU A 1 83 ? 7.362 1.821 -3.444 1.00 89.31 83 GLU A CA 1
ATOM 645 C C . GLU A 1 83 ? 6.070 2.620 -3.513 1.00 89.31 83 GLU A C 1
ATOM 647 O O . GLU A 1 83 ? 6.005 3.603 -4.245 1.00 89.31 83 GLU A O 1
ATOM 652 N N . PHE A 1 84 ? 5.036 2.223 -2.787 1.00 92.50 84 PHE A N 1
ATOM 653 C CA . PHE A 1 84 ? 3.770 2.952 -2.816 1.00 92.50 84 PHE A CA 1
ATOM 654 C C . PHE A 1 84 ? 2.951 2.703 -1.563 1.00 92.50 84 PHE A C 1
ATOM 656 O O . PHE A 1 84 ? 3.179 1.735 -0.832 1.00 92.50 84 PHE A O 1
ATOM 663 N N . GLY A 1 85 ? 1.976 3.566 -1.316 1.00 94.25 85 GLY A N 1
ATOM 664 C CA . GLY A 1 85 ? 1.115 3.409 -0.161 1.00 94.25 85 GLY A CA 1
ATOM 665 C C . GLY A 1 85 ? 0.251 4.619 0.125 1.00 94.25 85 GLY A C 1
ATOM 666 O O . GLY A 1 85 ? 0.129 5.531 -0.692 1.00 94.25 85 GLY A O 1
ATOM 667 N N . PHE A 1 86 ? -0.332 4.612 1.319 1.00 95.62 86 PHE A N 1
ATOM 668 C CA . PHE A 1 86 ? -1.145 5.703 1.833 1.00 95.62 86 PHE A CA 1
ATOM 669 C C . PHE A 1 86 ? -0.577 6.212 3.147 1.00 95.62 86 PHE A C 1
ATOM 671 O O . PHE A 1 86 ? -0.171 5.424 3.999 1.00 95.62 86 PHE A O 1
ATOM 678 N N . VAL A 1 87 ? -0.601 7.526 3.322 1.00 93.88 87 VAL A N 1
ATOM 679 C CA . VAL A 1 87 ? -0.126 8.221 4.520 1.00 93.88 87 VAL A CA 1
ATOM 680 C C . VAL A 1 87 ? -1.102 9.333 4.887 1.00 93.88 87 VAL A C 1
ATOM 682 O O . VAL A 1 87 ? -1.721 9.927 4.005 1.00 93.88 87 VAL A O 1
ATOM 685 N N . THR A 1 88 ? -1.286 9.603 6.176 1.00 89.81 88 THR A N 1
ATOM 686 C CA . THR A 1 88 ? -2.005 10.809 6.625 1.00 89.81 88 THR A CA 1
ATOM 687 C C . THR A 1 88 ? -1.044 11.993 6.746 1.00 89.81 88 THR A C 1
ATOM 689 O O . THR A 1 88 ? 0.154 11.858 6.519 1.00 89.81 88 THR A O 1
ATOM 692 N N . SER A 1 89 ? -1.533 13.164 7.156 1.00 85.00 89 SER A N 1
ATOM 693 C CA . SER A 1 89 ? -0.641 14.268 7.540 1.00 85.00 89 SER A CA 1
ATOM 694 C C . SER A 1 89 ? 0.237 13.934 8.760 1.00 85.00 89 SER A C 1
ATOM 696 O O . SER A 1 89 ? 1.279 14.560 8.940 1.00 85.00 89 SER A O 1
ATOM 698 N N . ASP A 1 90 ? -0.152 12.942 9.573 1.00 83.50 90 ASP A N 1
ATOM 699 C CA . ASP A 1 90 ? 0.749 12.275 10.513 1.00 83.50 90 ASP A CA 1
ATOM 700 C C . ASP A 1 90 ? 1.484 11.128 9.783 1.00 83.50 90 ASP A C 1
ATOM 702 O O . ASP A 1 90 ? 0.856 10.115 9.440 1.00 83.50 90 ASP A O 1
ATOM 706 N N . PRO A 1 91 ? 2.806 11.240 9.544 1.00 73.44 91 PRO A N 1
ATOM 707 C CA . PRO A 1 91 ? 3.581 10.195 8.874 1.00 73.44 91 PRO A CA 1
ATOM 708 C C . PRO A 1 91 ? 3.646 8.895 9.686 1.00 73.44 91 PRO A C 1
ATOM 710 O O . PRO A 1 91 ? 3.979 7.842 9.141 1.00 73.44 91 PRO A O 1
ATOM 713 N N . MET A 1 92 ? 3.297 8.942 10.975 1.00 84.38 92 MET A N 1
ATOM 714 C CA . MET A 1 92 ? 3.177 7.761 11.818 1.00 84.38 92 MET A CA 1
ATOM 715 C C . MET A 1 92 ? 1.872 7.005 11.570 1.00 84.38 92 MET A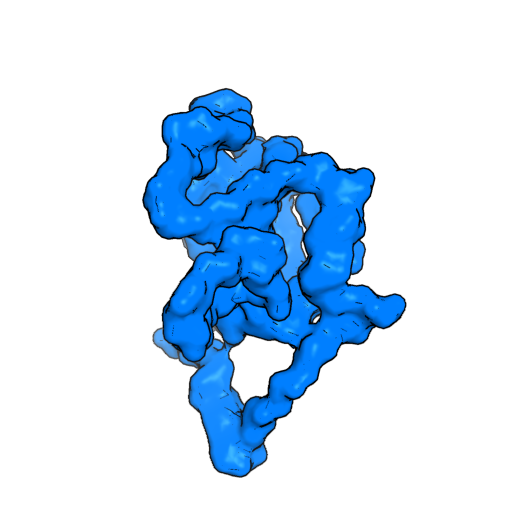 C 1
ATOM 717 O O . MET A 1 92 ? 1.696 5.951 12.155 1.00 84.38 92 MET A O 1
ATOM 721 N N . LYS A 1 93 ? 0.965 7.463 10.702 1.00 88.81 93 LYS A N 1
ATOM 722 C CA . LYS A 1 93 ? -0.208 6.682 10.287 1.00 88.81 93 LYS A CA 1
ATOM 723 C C . LYS A 1 93 ? -0.151 6.423 8.787 1.00 88.81 93 LYS A C 1
ATOM 725 O O . LYS A 1 93 ? -0.560 7.261 7.981 1.00 88.81 93 LYS A O 1
ATOM 730 N N . GLN A 1 94 ? 0.388 5.261 8.417 1.00 93.38 94 GLN A N 1
ATOM 731 C CA . GLN A 1 94 ? 0.620 4.888 7.021 1.00 93.38 94 GLN A CA 1
ATOM 732 C C . GLN A 1 94 ? 0.572 3.377 6.778 1.00 93.38 94 GLN A C 1
ATOM 734 O O . GLN A 1 94 ? 0.870 2.573 7.662 1.00 93.38 94 GLN A O 1
ATOM 739 N N . ILE A 1 95 ? 0.279 3.005 5.535 1.00 94.31 95 ILE A N 1
ATOM 740 C CA . ILE A 1 95 ? 0.563 1.684 4.980 1.00 94.31 95 ILE A CA 1
ATOM 741 C C . ILE A 1 95 ? 1.467 1.852 3.766 1.00 94.31 95 ILE A C 1
ATOM 743 O O . ILE A 1 95 ? 1.197 2.684 2.901 1.00 94.31 95 ILE A O 1
ATOM 747 N N . ARG A 1 96 ? 2.539 1.067 3.693 1.00 92.62 96 ARG A N 1
ATOM 748 C CA . ARG A 1 96 ? 3.565 1.171 2.654 1.00 92.62 96 ARG A CA 1
ATOM 749 C C . ARG A 1 96 ? 3.959 -0.208 2.151 1.00 92.62 96 ARG A C 1
ATOM 751 O O . ARG A 1 96 ? 4.289 -1.075 2.952 1.00 92.62 96 ARG A O 1
ATOM 758 N N . ALA A 1 97 ? 3.957 -0.388 0.836 1.00 91.50 97 ALA A N 1
ATOM 759 C CA . ALA A 1 97 ? 4.640 -1.482 0.164 1.00 91.50 97 ALA A CA 1
ATOM 760 C C . ALA A 1 97 ? 6.019 -0.998 -0.293 1.00 91.50 97 ALA A C 1
ATOM 762 O O . ALA A 1 97 ? 6.127 -0.094 -1.122 1.00 91.50 97 ALA A O 1
ATOM 763 N N . ASP A 1 98 ? 7.062 -1.602 0.259 1.00 86.38 98 ASP A N 1
ATOM 764 C CA . ASP A 1 98 ? 8.449 -1.365 -0.108 1.00 86.38 98 ASP A CA 1
ATOM 765 C C . ASP A 1 98 ? 8.865 -2.167 -1.345 1.00 86.38 98 ASP A C 1
ATOM 767 O O . ASP A 1 98 ? 8.199 -3.116 -1.789 1.00 86.38 98 ASP A O 1
ATOM 771 N N . ARG A 1 99 ? 10.048 -1.825 -1.868 1.00 76.44 99 ARG A N 1
ATOM 772 C CA . ARG A 1 99 ? 10.777 -2.685 -2.806 1.00 76.44 99 ARG A CA 1
ATOM 773 C C . ARG A 1 99 ? 10.875 -4.091 -2.233 1.00 76.44 99 ARG A C 1
ATOM 775 O O . ARG A 1 99 ? 10.980 -4.278 -1.023 1.00 76.44 99 ARG A O 1
ATOM 782 N N . MET A 1 100 ? 10.848 -5.091 -3.108 1.00 69.12 100 MET A N 1
ATOM 783 C CA . MET A 1 100 ? 10.823 -6.504 -2.697 1.00 69.12 100 MET A CA 1
ATOM 784 C C . MET A 1 100 ? 9.566 -6.915 -1.901 1.00 69.12 100 MET A C 1
ATOM 786 O O . MET A 1 100 ? 9.537 -8.012 -1.349 1.00 69.12 100 MET A O 1
ATOM 790 N N . LYS A 1 101 ? 8.510 -6.083 -1.907 1.00 72.25 101 LYS A N 1
ATOM 791 C CA . LYS A 1 101 ? 7.152 -6.394 -1.419 1.00 72.25 101 LYS A CA 1
ATOM 792 C C . LYS A 1 101 ? 7.029 -6.626 0.083 1.00 72.25 101 LYS A C 1
ATOM 794 O O . LYS A 1 101 ? 6.083 -7.270 0.529 1.00 72.25 101 LYS A O 1
ATOM 799 N N . THR A 1 102 ? 7.927 -6.043 0.869 1.00 79.44 102 THR A N 1
ATOM 800 C CA . THR A 1 102 ? 7.692 -5.900 2.307 1.00 79.44 102 THR A CA 1
ATOM 801 C C . THR A 1 102 ? 6.587 -4.874 2.523 1.00 79.44 102 THR A C 1
ATOM 803 O O . THR A 1 102 ? 6.636 -3.785 1.958 1.00 79.44 102 THR A O 1
ATOM 806 N N . VAL A 1 103 ? 5.582 -5.217 3.323 1.00 86.19 103 VAL A N 1
ATOM 807 C CA . VAL A 1 103 ? 4.470 -4.316 3.636 1.00 86.19 103 VAL A CA 1
ATOM 808 C C . VAL A 1 103 ? 4.576 -3.900 5.089 1.00 86.19 103 VAL A C 1
ATOM 810 O O . VAL A 1 103 ? 4.634 -4.748 5.978 1.00 86.19 103 VAL A O 1
ATOM 813 N N . THR A 1 104 ? 4.565 -2.595 5.322 1.00 86.94 104 THR A N 1
ATOM 814 C CA . THR A 1 104 ? 4.609 -2.006 6.656 1.00 86.94 104 THR A CA 1
ATOM 815 C C . THR A 1 104 ? 3.311 -1.256 6.912 1.00 86.94 104 THR A C 1
ATOM 817 O O . THR A 1 104 ? 2.934 -0.388 6.127 1.00 86.94 104 THR A O 1
ATOM 820 N N . ILE A 1 105 ? 2.639 -1.577 8.018 1.00 88.69 105 ILE A N 1
ATOM 821 C CA . ILE A 1 105 ? 1.492 -0.828 8.541 1.00 88.69 105 ILE A CA 1
ATOM 822 C C . ILE A 1 105 ? 1.948 -0.163 9.838 1.00 88.69 105 ILE A C 1
ATOM 824 O O . ILE A 1 105 ? 2.451 -0.845 10.730 1.00 88.69 105 ILE A O 1
ATOM 828 N N . PHE A 1 106 ? 1.799 1.155 9.937 1.00 87.38 106 PHE A N 1
ATOM 829 C CA . PHE A 1 106 ? 2.202 1.940 11.102 1.00 87.38 106 PHE A CA 1
ATOM 830 C C . PHE A 1 106 ? 1.045 2.828 11.577 1.00 87.38 106 PHE A C 1
ATOM 832 O O . PHE A 1 106 ? 0.232 3.282 10.769 1.00 87.38 106 PHE A O 1
ATOM 839 N N . GLY A 1 107 ? 0.972 3.066 12.890 1.00 83.12 107 GLY A N 1
ATOM 840 C CA . GLY A 1 107 ? -0.030 3.955 13.498 1.00 83.12 107 GLY A CA 1
ATOM 841 C C . GLY A 1 107 ? -1.417 3.354 13.668 1.00 83.12 107 GLY A C 1
ATOM 842 O O . GLY A 1 107 ? -2.373 4.107 13.851 1.00 83.12 107 GLY A O 1
ATOM 843 N N . LEU A 1 108 ? -1.521 2.028 13.577 1.00 88.25 108 LEU A N 1
ATOM 844 C CA . LEU A 1 108 ? -2.699 1.277 13.990 1.00 88.25 108 LEU A CA 1
ATOM 845 C C . LEU A 1 108 ? -2.443 0.632 15.352 1.00 88.25 108 LEU A C 1
ATOM 847 O O . LEU A 1 108 ? -1.346 0.122 15.596 1.00 88.25 108 LEU A O 1
ATOM 851 N N . ASP A 1 109 ? -3.453 0.633 16.218 1.00 90.12 109 ASP A N 1
ATOM 852 C CA . ASP A 1 109 ? -3.447 -0.229 17.399 1.00 90.12 109 ASP A CA 1
ATOM 853 C C . ASP A 1 109 ? -3.711 -1.705 17.028 1.00 90.12 109 ASP A C 1
ATOM 855 O O . ASP A 1 109 ? -3.980 -2.046 15.874 1.00 90.12 109 ASP A O 1
ATOM 859 N N . GLU A 1 110 ? -3.616 -2.611 18.004 1.00 88.38 110 GLU A N 1
ATOM 860 C CA . GLU A 1 110 ? -3.805 -4.055 17.790 1.00 88.38 110 GLU A CA 1
ATOM 861 C C . GLU A 1 110 ? -5.193 -4.397 17.219 1.00 88.38 110 GLU A C 1
ATOM 863 O O . GLU A 1 110 ? -5.326 -5.281 16.371 1.00 88.38 110 GLU A O 1
ATOM 868 N N . ARG A 1 111 ? -6.231 -3.664 17.636 1.00 91.50 111 ARG A N 1
ATOM 869 C CA . ARG A 1 111 ? -7.603 -3.870 17.164 1.00 91.50 111 ARG A CA 1
ATOM 870 C C . ARG A 1 111 ? -7.782 -3.338 15.746 1.00 91.50 111 ARG A C 1
ATOM 872 O O . ARG A 1 111 ? -8.457 -3.962 14.937 1.00 91.50 111 ARG A O 1
ATOM 879 N N . GLU A 1 112 ? -7.230 -2.176 15.434 1.00 92.25 112 GLU A N 1
ATOM 880 C CA . GLU A 1 112 ? -7.248 -1.631 14.079 1.00 92.25 112 GLU A CA 1
ATOM 881 C C . GLU A 1 112 ? -6.460 -2.535 13.120 1.00 92.25 112 GLU A C 1
ATOM 883 O O . GLU A 1 112 ? -6.920 -2.804 12.011 1.00 92.25 112 GLU A O 1
ATOM 888 N N . ALA A 1 113 ? -5.312 -3.062 13.555 1.00 90.44 113 ALA A N 1
ATOM 889 C CA . ALA A 1 113 ? -4.515 -3.998 12.773 1.00 90.44 113 ALA A CA 1
ATOM 890 C C . ALA A 1 113 ? -5.273 -5.307 12.486 1.00 90.44 113 ALA A C 1
ATOM 892 O O . ALA A 1 113 ? -5.257 -5.783 11.347 1.00 90.44 113 ALA A O 1
ATOM 893 N N . SER A 1 114 ? -5.994 -5.863 13.467 1.00 91.25 114 SER A N 1
ATOM 894 C CA . SER A 1 114 ? -6.792 -7.080 13.258 1.00 91.25 114 SER A CA 1
ATOM 895 C C . SER A 1 114 ? -7.956 -6.862 12.285 1.00 91.25 114 SER A C 1
ATOM 897 O O . SER A 1 114 ? -8.227 -7.718 11.445 1.00 91.25 114 SER A O 1
ATOM 899 N N . LEU A 1 115 ? -8.575 -5.674 12.280 1.00 93.69 115 LEU A N 1
ATOM 900 C CA . LEU A 1 115 ? -9.605 -5.309 11.294 1.00 93.69 115 LEU A CA 1
ATOM 901 C C . LEU A 1 115 ? -9.082 -5.266 9.846 1.00 93.69 115 LEU A C 1
ATOM 903 O O . LEU A 1 115 ? -9.871 -5.416 8.906 1.00 93.69 115 LEU A O 1
ATOM 907 N N . VAL A 1 116 ? -7.774 -5.074 9.659 1.00 94.00 116 VAL A N 1
ATOM 908 C CA . VAL A 1 116 ? -7.119 -5.145 8.347 1.00 94.00 116 VAL A CA 1
ATOM 909 C C . VAL A 1 116 ? -6.751 -6.586 7.987 1.00 94.00 116 VAL A C 1
ATOM 911 O O . VAL A 1 116 ? -7.002 -7.003 6.857 1.00 94.00 116 VAL A O 1
ATOM 914 N N . LEU A 1 117 ? -6.167 -7.345 8.919 1.00 93.50 117 LEU A N 1
ATOM 915 C CA . LEU A 1 117 ? -5.514 -8.629 8.628 1.00 93.50 117 LEU A CA 1
ATOM 916 C C . LEU A 1 117 ? -6.428 -9.857 8.769 1.00 93.50 117 LEU A C 1
ATOM 918 O O . LEU A 1 117 ? -6.390 -10.737 7.904 1.00 93.50 117 LEU A O 1
ATOM 922 N N . ASP A 1 118 ? -7.273 -9.919 9.803 1.00 93.69 118 ASP A N 1
ATOM 923 C CA . ASP A 1 118 ? -8.111 -11.094 10.094 1.00 93.69 118 ASP A CA 1
ATOM 924 C C . ASP A 1 118 ? -9.067 -11.448 8.943 1.00 93.69 118 ASP A C 1
ATOM 926 O O . ASP A 1 118 ? -9.163 -12.627 8.590 1.00 93.69 118 ASP A O 1
ATOM 930 N N . PRO A 1 119 ? -9.742 -10.478 8.286 1.00 94.25 119 PRO A N 1
ATOM 931 C CA . PRO A 1 119 ? -10.630 -10.777 7.162 1.00 94.25 119 PRO A CA 1
ATOM 932 C C . PRO A 1 119 ? -9.908 -11.394 5.958 1.00 94.25 119 PRO A C 1
ATOM 934 O O . PRO A 1 119 ? -10.549 -12.011 5.111 1.00 94.25 119 PRO A O 1
ATOM 937 N N . LEU A 1 120 ? -8.585 -11.227 5.881 1.00 93.75 120 LEU A N 1
ATOM 938 C CA . LEU A 1 120 ? -7.734 -11.774 4.825 1.00 93.75 120 LEU A CA 1
ATOM 939 C C . LEU A 1 120 ? -7.171 -13.149 5.188 1.00 93.75 120 LEU A C 1
ATOM 941 O O . LEU A 1 120 ? -6.456 -13.745 4.384 1.00 93.75 120 LEU A O 1
ATOM 945 N N . GLY A 1 121 ? -7.473 -13.648 6.391 1.00 92.75 121 GLY A N 1
ATOM 946 C CA . GLY A 1 121 ? -6.926 -14.897 6.907 1.00 92.75 121 GLY A CA 1
ATOM 947 C C . GLY A 1 121 ? -5.406 -14.858 7.058 1.00 92.75 121 GLY A C 1
ATOM 948 O O . GLY A 1 121 ? -4.766 -15.901 6.937 1.00 92.75 121 GLY A O 1
ATOM 949 N N . ILE A 1 122 ? -4.821 -13.671 7.266 1.00 90.00 122 ILE A N 1
ATOM 950 C CA . ILE A 1 122 ? -3.373 -13.493 7.399 1.00 90.00 122 ILE A CA 1
ATOM 951 C C . ILE A 1 122 ? -3.005 -13.644 8.880 1.00 90.00 122 ILE A C 1
ATOM 953 O O . ILE A 1 122 ? -3.338 -12.764 9.673 1.00 90.00 122 ILE A O 1
ATOM 957 N N . PRO A 1 123 ? -2.320 -14.732 9.275 1.00 89.12 123 PRO A N 1
ATOM 958 C CA . PRO A 1 123 ? -1.975 -14.955 10.667 1.00 89.12 123 PRO A CA 1
ATOM 959 C C . PRO A 1 123 ? -0.775 -14.110 11.091 1.00 89.12 123 PRO A C 1
ATOM 961 O O . PRO A 1 123 ? 0.095 -13.755 10.284 1.00 89.12 123 PRO A O 1
ATOM 964 N N . GLU A 1 124 ? -0.682 -13.879 12.395 1.00 88.81 124 GLU A N 1
ATOM 965 C CA . GLU A 1 124 ? 0.555 -13.411 12.998 1.00 88.81 124 GLU A CA 1
ATOM 966 C C . GLU A 1 124 ? 1.661 -14.478 12.896 1.00 88.81 124 GLU A C 1
ATOM 968 O O . GLU A 1 124 ? 1.418 -15.681 13.008 1.00 88.81 124 GLU A O 1
ATOM 973 N N . VAL A 1 125 ? 2.891 -14.023 12.666 1.00 87.88 125 VAL A N 1
ATOM 974 C CA . VAL A 1 125 ? 4.097 -14.845 12.568 1.00 87.88 125 VAL A CA 1
ATOM 975 C C . VAL A 1 125 ? 5.198 -14.317 13.484 1.00 87.88 125 VAL A C 1
ATOM 977 O O . VAL A 1 125 ? 5.351 -13.108 13.666 1.00 87.88 125 VAL A O 1
ATOM 980 N N . GLU A 1 126 ? 6.008 -15.236 14.009 1.00 86.81 126 GLU A N 1
ATOM 981 C CA . GLU A 1 126 ? 7.201 -14.918 14.807 1.00 86.81 126 GLU A CA 1
ATOM 982 C C . GLU A 1 126 ? 8.384 -14.459 13.940 1.00 86.81 126 GLU A C 1
ATOM 984 O O . GLU A 1 126 ? 9.248 -13.720 14.408 1.00 86.81 126 GLU A O 1
ATOM 989 N N . SER A 1 127 ? 8.421 -14.869 12.667 1.00 83.81 127 SER A N 1
ATOM 990 C CA . SER A 1 127 ? 9.454 -14.484 11.705 1.00 83.81 127 SER A CA 1
ATOM 991 C C . SER A 1 127 ? 8.859 -14.113 10.344 1.00 83.81 127 SER A C 1
ATOM 993 O O . SER A 1 127 ? 7.973 -14.787 9.807 1.00 83.81 127 SER A O 1
ATOM 995 N N . LEU A 1 128 ? 9.348 -13.003 9.784 1.00 84.06 128 LEU A N 1
ATOM 996 C CA . LEU A 1 128 ? 8.973 -12.546 8.448 1.00 84.06 128 LEU A CA 1
ATOM 997 C C . LEU A 1 128 ? 9.695 -13.378 7.391 1.00 84.06 128 LEU A C 1
ATOM 999 O O . LEU A 1 128 ? 10.896 -13.614 7.499 1.00 84.06 128 LEU A O 1
ATOM 1003 N N . LYS A 1 129 ? 8.961 -13.781 6.354 1.00 79.75 129 LYS A N 1
ATOM 1004 C CA . LYS A 1 129 ? 9.547 -14.321 5.130 1.00 79.75 129 LYS A CA 1
ATOM 1005 C C . LYS A 1 129 ? 9.779 -13.169 4.169 1.00 79.75 129 LYS A C 1
ATOM 1007 O O . LYS A 1 129 ? 8.841 -12.489 3.765 1.00 79.75 129 LYS A O 1
ATOM 1012 N N . THR A 1 130 ? 11.026 -12.972 3.787 1.00 76.50 130 THR A N 1
ATOM 1013 C CA . THR A 1 130 ? 11.445 -11.968 2.815 1.00 76.50 130 THR A CA 1
ATOM 1014 C C . THR A 1 130 ? 11.715 -12.620 1.465 1.00 76.50 130 THR A C 1
ATOM 1016 O O . THR A 1 130 ? 11.856 -13.838 1.351 1.00 76.50 130 THR A O 1
ATOM 1019 N N . ALA A 1 131 ? 11.856 -11.808 0.418 1.00 71.69 131 ALA A N 1
ATOM 1020 C CA . ALA A 1 131 ? 12.319 -12.310 -0.872 1.00 71.69 131 ALA A CA 1
ATOM 1021 C C . ALA A 1 131 ? 13.687 -13.019 -0.774 1.00 71.69 131 ALA A C 1
ATOM 1023 O O . ALA A 1 131 ? 13.927 -13.971 -1.510 1.00 71.69 131 ALA A O 1
ATOM 1024 N N . GLY A 1 132 ? 14.556 -12.610 0.160 1.00 73.56 132 GLY A N 1
ATOM 1025 C CA . GLY A 1 132 ? 15.845 -13.266 0.402 1.00 73.56 132 GLY A CA 1
ATOM 1026 C C . GLY A 1 132 ? 15.713 -14.706 0.904 1.00 73.56 132 GLY A C 1
ATOM 1027 O O . GLY A 1 132 ? 16.572 -15.526 0.605 1.00 73.56 132 GLY A O 1
ATOM 1028 N N . ASP A 1 133 ? 14.613 -15.035 1.585 1.00 79.19 133 ASP A N 1
ATOM 1029 C CA . ASP A 1 133 ? 14.323 -16.395 2.057 1.00 79.19 133 ASP A CA 1
ATOM 1030 C C . ASP A 1 133 ? 13.744 -17.294 0.951 1.00 79.19 133 ASP A C 1
ATOM 1032 O O . ASP A 1 133 ? 13.693 -18.515 1.095 1.00 79.19 133 ASP A O 1
ATOM 1036 N N . LEU A 1 134 ? 13.271 -16.693 -0.146 1.00 75.44 134 LEU A N 1
ATOM 1037 C CA . LEU A 1 134 ? 12.629 -17.388 -1.264 1.00 75.44 134 LEU A CA 1
ATOM 1038 C C . LEU A 1 134 ? 13.568 -17.585 -2.455 1.00 75.44 134 LEU A C 1
ATOM 1040 O O . LEU A 1 134 ? 13.334 -18.480 -3.266 1.00 75.44 134 LEU A O 1
ATOM 1044 N N . VAL A 1 135 ? 14.603 -16.754 -2.581 1.00 77.81 135 VAL A N 1
ATOM 1045 C CA . VAL A 1 135 ? 15.553 -16.798 -3.694 1.00 77.81 135 VAL A CA 1
ATOM 1046 C C . VAL A 1 135 ? 16.751 -17.661 -3.319 1.00 77.81 135 VAL A C 1
ATOM 1048 O O . VAL A 1 135 ? 17.438 -17.410 -2.334 1.00 77.81 135 VAL A O 1
ATOM 1051 N N . GLY A 1 136 ? 17.043 -18.659 -4.148 1.00 78.69 136 GLY A N 1
ATOM 1052 C CA . GLY A 1 136 ? 18.178 -19.553 -3.941 1.00 78.69 136 GLY A CA 1
ATOM 1053 C C . GLY A 1 136 ? 18.607 -20.254 -5.227 1.00 78.69 136 GLY A C 1
ATOM 1054 O O . GLY A 1 136 ? 17.985 -20.052 -6.269 1.00 78.69 136 GLY A O 1
ATOM 1055 N N . PRO A 1 137 ? 19.655 -21.095 -5.176 1.00 79.12 137 PRO A N 1
ATOM 1056 C CA . PRO A 1 137 ? 20.128 -21.848 -6.340 1.00 79.12 137 PRO A CA 1
ATOM 1057 C C . PRO A 1 137 ? 19.023 -22.668 -7.020 1.00 79.12 137 PRO A C 1
ATOM 1059 O O . PRO A 1 137 ? 18.982 -22.747 -8.245 1.00 79.12 137 PRO A O 1
ATOM 1062 N N . ASP A 1 138 ? 18.096 -23.204 -6.221 1.00 82.38 138 AS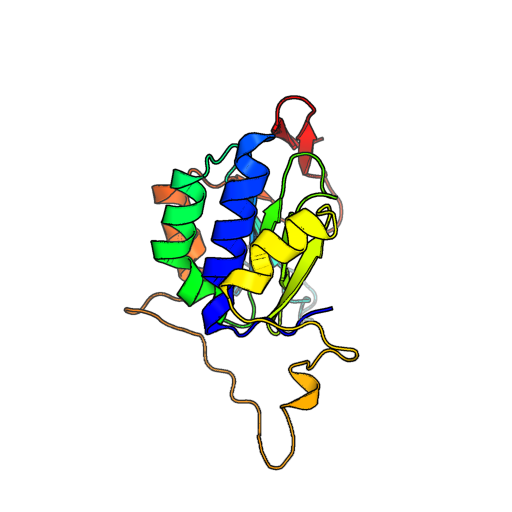P A N 1
ATOM 1063 C CA . ASP A 1 138 ? 16.975 -24.028 -6.686 1.00 82.38 138 ASP A CA 1
ATOM 1064 C C . ASP A 1 138 ? 15.722 -23.206 -7.054 1.00 82.38 138 ASP A C 1
ATOM 1066 O O . ASP A 1 138 ? 14.776 -23.742 -7.629 1.00 82.38 138 ASP A O 1
ATOM 1070 N N . ASN A 1 139 ? 15.707 -21.904 -6.745 1.00 76.38 139 ASN A N 1
ATOM 1071 C CA . ASN A 1 139 ? 14.635 -20.967 -7.092 1.00 76.38 139 ASN A CA 1
ATOM 1072 C C . ASN A 1 139 ? 15.229 -19.595 -7.477 1.00 76.38 139 ASN A C 1
ATOM 1074 O O . ASN A 1 139 ? 15.221 -18.660 -6.665 1.00 76.38 139 ASN A O 1
ATOM 1078 N N . PRO A 1 140 ? 15.820 -19.473 -8.681 1.00 73.19 140 PRO A N 1
ATOM 1079 C CA . PRO A 1 140 ? 16.483 -18.247 -9.100 1.00 73.19 140 PRO A CA 1
ATOM 1080 C C . PRO A 1 140 ? 15.471 -17.121 -9.336 1.00 73.19 140 PRO A C 1
ATOM 1082 O O . PRO A 1 140 ? 14.427 -17.317 -9.959 1.00 73.19 140 PRO A O 1
ATOM 1085 N N . ALA A 1 141 ? 15.809 -15.912 -8.888 1.00 65.69 141 ALA A N 1
ATOM 1086 C CA . ALA A 1 141 ? 15.017 -14.724 -9.186 1.00 65.69 141 ALA A CA 1
ATOM 1087 C C . ALA A 1 141 ? 15.073 -14.396 -10.688 1.00 65.69 141 ALA A C 1
ATOM 1089 O O . ALA A 1 141 ? 16.152 -14.342 -11.281 1.00 65.69 141 ALA A O 1
ATOM 1090 N N . ILE A 1 142 ? 13.916 -14.124 -11.295 1.00 64.31 142 ILE A N 1
ATOM 1091 C CA . ILE A 1 142 ? 13.808 -13.675 -12.688 1.00 64.31 142 ILE A CA 1
ATOM 1092 C C . ILE A 1 142 ? 13.214 -12.267 -12.685 1.00 64.31 142 ILE A C 1
ATOM 1094 O O . ILE A 1 142 ? 12.041 -12.083 -12.373 1.00 64.31 142 ILE A O 1
ATOM 1098 N N . GLY A 1 143 ? 14.021 -11.272 -13.052 1.00 60.84 143 GLY A N 1
ATOM 1099 C CA . GLY A 1 143 ? 13.556 -9.898 -13.229 1.00 60.84 143 GLY A CA 1
ATOM 1100 C C . GLY A 1 143 ? 12.940 -9.705 -14.611 1.00 60.84 143 GLY A C 1
ATOM 1101 O O . GLY A 1 143 ? 13.636 -9.807 -15.621 1.00 60.84 143 GLY A O 1
ATOM 1102 N N . ARG A 1 144 ? 11.641 -9.411 -14.670 1.00 59.22 144 ARG A N 1
ATOM 1103 C CA . ARG A 1 144 ? 10.975 -8.869 -15.861 1.00 59.22 144 ARG A CA 1
ATOM 1104 C C . ARG A 1 144 ? 10.106 -7.692 -15.427 1.00 59.22 144 ARG A C 1
ATOM 1106 O O . ARG A 1 144 ? 9.467 -7.817 -14.385 1.00 59.22 144 ARG A O 1
ATOM 1113 N N . PRO A 1 145 ? 10.055 -6.589 -16.192 1.00 58.00 145 PRO A N 1
ATOM 1114 C CA . PRO A 1 145 ? 9.105 -5.520 -15.915 1.00 58.00 145 PRO A CA 1
ATOM 1115 C C . PRO A 1 145 ? 7.687 -6.092 -15.903 1.00 58.00 145 PRO A C 1
ATOM 1117 O O . PRO A 1 145 ? 7.293 -6.780 -16.852 1.00 58.00 145 PRO A O 1
ATOM 1120 N N . ALA A 1 146 ? 6.930 -5.834 -14.837 1.00 61.75 146 ALA A N 1
ATOM 1121 C CA . ALA A 1 146 ? 5.513 -6.159 -14.839 1.00 61.75 146 ALA A CA 1
ATOM 1122 C C . ALA A 1 146 ? 4.813 -5.259 -15.861 1.00 61.75 146 ALA A C 1
ATOM 1124 O O . ALA A 1 146 ? 5.015 -4.045 -15.890 1.00 61.75 146 ALA A O 1
ATOM 1125 N N . CYS A 1 147 ? 4.011 -5.872 -16.724 1.00 59.25 147 CYS A N 1
ATOM 1126 C CA . CYS A 1 147 ? 3.302 -5.182 -17.786 1.00 59.25 147 CYS A CA 1
ATOM 1127 C C . CYS A 1 147 ? 1.869 -5.705 -17.831 1.00 59.25 147 CYS A C 1
ATOM 1129 O O . CYS A 1 147 ? 1.652 -6.899 -18.050 1.00 59.25 147 CYS A O 1
ATOM 1131 N N . ARG A 1 148 ? 0.891 -4.819 -17.631 1.00 61.94 148 ARG A N 1
ATOM 1132 C CA . ARG A 1 148 ? -0.535 -5.137 -17.766 1.00 61.94 148 ARG A CA 1
ATOM 1133 C C . ARG A 1 148 ? -1.087 -4.331 -18.933 1.00 61.94 148 ARG A C 1
ATOM 1135 O O . ARG A 1 148 ? -0.944 -3.117 -18.965 1.00 61.94 148 ARG A O 1
ATOM 1142 N N . ASN A 1 149 ? -1.668 -5.008 -19.924 1.00 63.00 149 ASN A N 1
ATOM 1143 C CA . ASN A 1 149 ? -2.192 -4.383 -21.149 1.00 63.00 149 ASN A CA 1
ATOM 1144 C C . ASN A 1 149 ? -1.184 -3.481 -21.902 1.00 63.00 149 ASN A C 1
ATOM 1146 O O . ASN A 1 149 ? -1.590 -2.532 -22.564 1.00 63.00 149 ASN A O 1
ATOM 1150 N N . GLY A 1 150 ? 0.122 -3.761 -21.817 1.00 64.75 150 GLY A N 1
ATOM 1151 C CA . GLY A 1 150 ? 1.160 -2.941 -22.457 1.00 64.75 150 GLY A CA 1
ATOM 1152 C C . GLY A 1 150 ? 1.695 -1.784 -21.603 1.00 64.75 150 GLY A C 1
ATOM 1153 O O . GLY A 1 150 ? 2.572 -1.073 -22.075 1.00 64.75 150 GLY A O 1
ATOM 1154 N N . ILE A 1 151 ? 1.211 -1.613 -20.368 1.00 64.50 151 ILE A N 1
ATOM 1155 C CA . ILE A 1 151 ? 1.557 -0.501 -19.469 1.00 64.50 151 ILE A CA 1
ATOM 1156 C C . ILE A 1 151 ? 2.445 -1.013 -18.327 1.00 64.50 151 ILE A C 1
ATOM 1158 O O . ILE A 1 151 ? 2.114 -2.012 -17.679 1.00 64.50 151 ILE A O 1
ATOM 1162 N N . THR A 1 152 ? 3.572 -0.340 -18.087 1.00 67.88 152 THR A N 1
ATOM 1163 C CA . THR A 1 152 ? 4.492 -0.589 -16.960 1.00 67.88 152 THR A CA 1
ATOM 1164 C C . THR A 1 152 ? 4.241 0.373 -15.794 1.00 67.88 152 THR A C 1
ATOM 1166 O O . THR A 1 152 ? 3.560 1.384 -15.950 1.00 67.88 152 THR A O 1
ATOM 1169 N N . ALA A 1 153 ? 4.836 0.119 -14.622 1.00 65.44 153 ALA A N 1
ATOM 1170 C CA . ALA A 1 153 ? 4.771 1.054 -13.490 1.00 65.44 153 ALA A CA 1
ATOM 1171 C C . ALA A 1 153 ? 5.378 2.444 -13.794 1.00 65.44 153 ALA A C 1
ATOM 1173 O O . ALA A 1 153 ? 4.999 3.432 -13.168 1.00 65.44 153 ALA A O 1
ATOM 1174 N N . ALA A 1 154 ? 6.294 2.542 -14.764 1.00 65.12 154 ALA A N 1
ATOM 1175 C CA . ALA A 1 154 ? 6.849 3.819 -15.209 1.00 65.12 154 ALA A CA 1
ATOM 1176 C C . ALA A 1 154 ? 5.865 4.593 -16.107 1.00 65.12 154 ALA A C 1
ATOM 1178 O O . ALA A 1 154 ? 5.667 5.790 -15.904 1.00 65.12 154 ALA A O 1
ATOM 1179 N N . ASP A 1 155 ? 5.194 3.905 -17.039 1.00 64.81 155 ASP A N 1
ATOM 1180 C CA . ASP A 1 155 ? 4.118 4.486 -17.866 1.00 64.81 155 ASP A CA 1
ATOM 1181 C C . ASP A 1 155 ? 2.946 4.970 -16.998 1.00 64.81 155 ASP A C 1
ATOM 1183 O O . ASP A 1 155 ? 2.243 5.926 -17.318 1.00 64.81 155 ASP A O 1
ATOM 1187 N N . PHE A 1 156 ? 2.781 4.323 -15.847 1.00 67.50 156 PHE A N 1
ATOM 1188 C CA . PHE A 1 156 ? 1.752 4.605 -14.864 1.00 67.50 156 PHE A CA 1
ATOM 1189 C C . PHE A 1 156 ? 1.790 6.017 -14.292 1.00 67.50 156 PHE A C 1
ATOM 1191 O O . PHE A 1 156 ? 0.740 6.623 -14.095 1.00 67.50 156 PHE A O 1
ATOM 1198 N N . VAL A 1 157 ? 2.981 6.562 -14.052 1.00 65.62 157 VAL A N 1
ATOM 1199 C CA . VAL A 1 157 ? 3.126 7.933 -13.551 1.00 65.62 157 VAL A CA 1
ATOM 1200 C C . VAL A 1 157 ? 2.541 8.942 -14.542 1.00 65.62 157 VAL A C 1
ATOM 1202 O O . VAL A 1 157 ? 1.922 9.913 -14.121 1.00 65.62 157 VAL A O 1
ATOM 1205 N N . PHE A 1 158 ? 2.663 8.689 -15.848 1.00 63.97 158 PHE A N 1
ATOM 1206 C CA . PHE A 1 158 ? 2.048 9.539 -16.870 1.00 63.97 158 PHE A CA 1
ATOM 1207 C C . PHE A 1 158 ? 0.518 9.414 -16.895 1.00 63.97 158 PHE A C 1
ATOM 1209 O O . PHE A 1 158 ? -0.166 10.410 -17.113 1.00 63.97 158 PHE A O 1
ATOM 1216 N N . GLY A 1 159 ? -0.029 8.216 -16.657 1.00 62.72 159 GLY A N 1
ATOM 1217 C CA . GLY A 1 159 ? -1.480 7.999 -16.579 1.00 62.72 159 GLY A CA 1
ATOM 1218 C C . GLY A 1 159 ? -2.119 8.603 -15.324 1.00 62.72 159 GLY A C 1
ATOM 1219 O O . GLY A 1 159 ? -3.160 9.247 -15.403 1.00 62.72 159 GLY A O 1
ATOM 1220 N N . LEU A 1 160 ? -1.461 8.463 -14.171 1.00 67.38 160 LEU A N 1
ATOM 1221 C CA . LEU A 1 160 ? -1.924 9.015 -12.894 1.00 67.38 160 LEU A CA 1
ATOM 1222 C C . LEU A 1 160 ? -2.038 10.546 -12.910 1.00 67.38 160 LEU A C 1
ATOM 1224 O O . LEU A 1 160 ? -2.937 11.085 -12.268 1.00 67.38 160 LEU A O 1
ATOM 1228 N N . ASP A 1 161 ? -1.161 11.240 -13.641 1.00 63.38 161 ASP A N 1
ATOM 1229 C CA . ASP A 1 161 ? -1.212 12.703 -13.771 1.00 63.38 161 ASP A CA 1
ATOM 1230 C C . ASP A 1 161 ? -2.511 13.164 -14.447 1.00 63.38 161 ASP A C 1
ATOM 1232 O O . ASP A 1 161 ? -3.106 14.165 -14.055 1.00 63.38 161 ASP A O 1
ATOM 1236 N N . HIS A 1 162 ? -3.003 12.380 -15.412 1.00 62.31 162 HIS A N 1
ATOM 1237 C CA . HIS A 1 162 ? -4.256 12.664 -16.107 1.00 62.31 162 HIS A CA 1
ATOM 1238 C C . HIS A 1 162 ? -5.491 12.473 -15.217 1.00 62.31 162 HIS A C 1
ATOM 1240 O O . HIS A 1 162 ? -6.443 13.247 -15.314 1.00 62.31 162 HIS A O 1
ATOM 1246 N N . ASP A 1 163 ? -5.474 11.453 -14.357 1.00 66.19 163 ASP A N 1
ATOM 1247 C CA . ASP A 1 163 ? -6.661 11.006 -13.623 1.00 66.19 163 ASP A CA 1
ATOM 1248 C C . ASP A 1 163 ? -6.774 11.582 -12.198 1.00 66.19 163 ASP A C 1
ATOM 1250 O O . ASP A 1 163 ? -7.880 11.645 -11.656 1.00 66.19 163 ASP A O 1
ATOM 1254 N N . PHE A 1 164 ? -5.656 11.974 -11.567 1.00 64.31 164 PHE A N 1
ATOM 1255 C CA . PHE A 1 164 ? -5.609 12.256 -10.123 1.00 64.31 164 PHE A CA 1
ATOM 1256 C C . PHE A 1 164 ? -4.856 13.534 -9.698 1.00 64.31 164 PHE A C 1
ATOM 1258 O O . PHE A 1 164 ? -4.684 13.730 -8.497 1.00 64.31 164 PHE A O 1
ATOM 1265 N N . GLU A 1 165 ? -4.446 14.411 -10.624 1.00 71.88 165 GLU A N 1
ATOM 1266 C CA . GLU A 1 165 ? -3.679 15.644 -10.332 1.00 71.88 165 GLU A CA 1
ATOM 1267 C C . GLU A 1 165 ? -2.411 15.372 -9.492 1.00 71.88 165 GLU A C 1
ATOM 1269 O O . GLU A 1 165 ? -2.353 15.628 -8.284 1.00 71.88 165 GLU A O 1
ATOM 1274 N N . LEU A 1 166 ? -1.367 14.828 -10.126 1.00 69.31 166 LEU A N 1
ATOM 1275 C CA . LEU A 1 166 ? -0.148 14.437 -9.420 1.00 69.31 166 LEU A CA 1
ATOM 1276 C C . LEU A 1 166 ? 0.718 15.633 -9.007 1.00 69.31 166 LEU A C 1
ATOM 1278 O O . LEU A 1 166 ? 1.077 16.496 -9.806 1.00 69.31 166 LEU A O 1
ATOM 1282 N N . ILE A 1 167 ? 1.194 15.603 -7.762 1.00 70.38 167 ILE A N 1
ATOM 1283 C CA . ILE A 1 167 ? 2.249 16.500 -7.280 1.00 70.38 167 ILE A CA 1
ATOM 1284 C C . ILE A 1 167 ? 3.581 15.752 -7.340 1.00 70.38 167 ILE A C 1
ATOM 1286 O O . ILE A 1 167 ? 3.805 14.794 -6.597 1.00 70.38 167 ILE A O 1
ATOM 1290 N N . LYS A 1 168 ? 4.489 16.196 -8.217 1.00 67.75 168 LYS A N 1
ATOM 1291 C CA . LYS A 1 168 ? 5.847 15.647 -8.327 1.00 67.75 168 LYS A CA 1
ATOM 1292 C C . LYS A 1 168 ? 6.788 16.318 -7.327 1.00 67.75 168 LYS A C 1
ATOM 1294 O O . LYS A 1 168 ? 6.974 17.532 -7.368 1.00 67.75 168 LYS A O 1
ATOM 1299 N N . ASN A 1 169 ? 7.454 15.513 -6.505 1.00 64.75 169 ASN A N 1
ATOM 1300 C CA . ASN A 1 169 ? 8.625 15.918 -5.737 1.00 64.75 169 ASN A CA 1
ATOM 1301 C C . ASN A 1 169 ? 9.871 15.249 -6.324 1.00 64.75 169 ASN A C 1
ATOM 1303 O O . ASN A 1 169 ? 10.122 14.063 -6.063 1.00 64.75 169 ASN A O 1
ATOM 1307 N N . PRO A 1 170 ? 10.656 15.963 -7.142 1.00 54.19 170 PRO A N 1
ATOM 1308 C CA . PRO A 1 170 ? 11.952 15.456 -7.524 1.00 54.19 170 PRO A CA 1
ATOM 1309 C C . PRO A 1 170 ? 12.883 15.503 -6.307 1.00 54.19 170 PRO A C 1
ATOM 1311 O O . PRO A 1 170 ? 13.357 16.562 -5.907 1.00 54.19 170 PRO A O 1
ATOM 1314 N N . SER A 1 171 ? 13.158 14.345 -5.711 1.00 50.16 171 SER A N 1
ATOM 1315 C CA . SER A 1 171 ? 14.162 14.230 -4.656 1.00 50.16 171 SER A CA 1
ATOM 1316 C C . SER A 1 171 ? 15.563 14.343 -5.270 1.00 50.16 171 SER A C 1
ATOM 1318 O O . SER A 1 171 ? 16.248 13.344 -5.477 1.00 50.16 171 SER A O 1
ATOM 1320 N N . TYR A 1 172 ? 15.986 15.565 -5.591 1.00 44.88 172 TYR A N 1
ATOM 1321 C CA . TYR A 1 172 ? 17.393 15.886 -5.805 1.00 44.88 172 TYR A CA 1
ATOM 1322 C C . TYR A 1 172 ? 18.018 16.111 -4.433 1.00 44.88 172 TYR A C 1
ATOM 1324 O O . TYR A 1 172 ? 17.447 16.806 -3.595 1.00 44.88 172 TYR A O 1
ATOM 1332 N N . GLY A 1 173 ? 19.155 15.473 -4.161 1.00 41.31 173 GLY A N 1
ATOM 1333 C CA . GLY A 1 173 ? 19.835 15.612 -2.878 1.00 41.31 173 GLY A CA 1
ATOM 1334 C C . GLY A 1 173 ? 20.100 17.083 -2.543 1.00 41.31 173 GLY A C 1
ATOM 1335 O O . GLY A 1 173 ? 21.019 17.670 -3.098 1.00 41.31 173 GLY A O 1
ATOM 1336 N N . GLY A 1 174 ? 19.307 17.634 -1.617 1.00 41.00 174 GLY A N 1
ATOM 1337 C CA . GLY A 1 174 ? 19.530 18.920 -0.958 1.00 41.00 174 GLY A CA 1
ATOM 1338 C C . GLY A 1 174 ? 18.876 20.157 -1.588 1.00 41.00 174 GLY A C 1
ATOM 1339 O O . GLY A 1 174 ? 19.619 21.043 -1.975 1.00 41.00 174 GLY A O 1
ATOM 1340 N N . ASP A 1 175 ? 17.538 20.249 -1.648 1.00 41.47 175 ASP A N 1
ATOM 1341 C CA . ASP A 1 175 ? 16.742 21.498 -1.491 1.00 41.47 175 ASP A CA 1
ATOM 1342 C C . ASP A 1 175 ? 15.220 21.159 -1.388 1.00 41.47 175 ASP A C 1
ATOM 1344 O O . ASP A 1 175 ? 14.890 19.972 -1.444 1.00 41.47 175 ASP A O 1
ATOM 1348 N N . PRO A 1 176 ? 14.301 22.131 -1.183 1.00 44.34 176 PRO A N 1
ATOM 1349 C CA . PRO A 1 176 ? 13.254 22.177 -0.143 1.00 44.34 176 PRO A CA 1
ATOM 1350 C C . PRO A 1 176 ? 12.485 20.873 0.119 1.00 44.34 176 PRO A C 1
ATOM 1352 O O . PRO A 1 176 ? 11.983 20.210 -0.786 1.00 44.34 176 PRO A O 1
ATOM 1355 N N . SER A 1 177 ? 12.314 20.518 1.394 1.00 55.69 177 SER A N 1
ATOM 1356 C CA . SER A 1 177 ? 11.507 19.361 1.789 1.00 55.69 177 SER A CA 1
ATOM 1357 C C . SER A 1 177 ? 10.020 19.648 1.593 1.00 55.69 177 SER A C 1
ATOM 1359 O O . SER A 1 177 ? 9.471 20.573 2.181 1.00 55.69 177 SER A O 1
ATOM 1361 N N . LEU A 1 178 ? 9.344 18.829 0.796 1.00 59.31 178 LEU A N 1
ATOM 1362 C CA . LEU A 1 178 ? 7.890 18.850 0.713 1.00 59.31 178 LEU A CA 1
ATOM 1363 C C . LEU A 1 178 ? 7.311 18.362 2.054 1.00 59.31 178 LEU A C 1
ATOM 1365 O O . LEU A 1 178 ? 7.572 17.225 2.452 1.00 59.31 178 LEU A O 1
ATOM 1369 N N . MET A 1 179 ? 6.560 19.209 2.761 1.00 61.06 179 MET A N 1
ATOM 1370 C CA . MET A 1 179 ? 5.993 18.884 4.075 1.00 61.06 179 MET A CA 1
ATOM 1371 C C . MET A 1 179 ? 4.466 18.968 4.072 1.00 61.06 179 MET A C 1
ATOM 1373 O O . MET A 1 179 ? 3.867 19.827 3.419 1.00 61.06 179 MET A O 1
ATOM 1377 N N . PHE A 1 180 ? 3.833 18.068 4.829 1.00 60.31 180 PHE A N 1
ATOM 1378 C CA . PHE A 1 180 ? 2.413 18.173 5.147 1.00 60.31 180 PHE A CA 1
ATOM 1379 C C . PHE A 1 180 ? 2.201 19.306 6.148 1.00 60.31 180 PHE A C 1
ATOM 1381 O O . PHE A 1 180 ? 2.811 19.340 7.218 1.00 60.31 180 PHE A O 1
ATOM 1388 N N . HIS A 1 181 ? 1.320 20.235 5.800 1.00 63.38 181 HIS A N 1
ATOM 1389 C CA . HIS A 1 181 ? 0.876 21.289 6.696 1.00 63.38 181 HIS A CA 1
ATOM 1390 C C . HIS A 1 181 ? -0.309 20.818 7.551 1.00 63.38 181 HIS A C 1
ATOM 1392 O O . HIS A 1 181 ? -1.012 19.880 7.171 1.00 63.38 181 HIS A O 1
ATOM 1398 N N . PRO A 1 182 ? -0.589 21.488 8.688 1.00 62.22 182 PRO A N 1
ATOM 1399 C CA . PRO A 1 182 ? -1.711 21.136 9.565 1.00 62.22 182 PRO A CA 1
ATOM 1400 C C . PRO A 1 182 ? -3.090 21.149 8.889 1.00 62.22 182 PRO A C 1
ATOM 1402 O O . PRO A 1 182 ? -4.041 20.596 9.430 1.00 62.22 182 PRO A O 1
ATOM 1405 N N . ASP A 1 183 ? -3.210 21.795 7.728 1.00 64.38 183 ASP A N 1
ATOM 1406 C CA . ASP A 1 183 ? -4.425 21.845 6.913 1.00 64.38 183 ASP A CA 1
ATOM 1407 C C . ASP A 1 183 ? -4.539 20.688 5.898 1.00 64.38 183 ASP A C 1
ATOM 1409 O O . ASP A 1 183 ? -5.434 20.700 5.054 1.00 64.38 183 ASP A O 1
ATOM 1413 N N . GLY A 1 184 ? -3.638 19.701 5.954 1.00 55.16 184 GLY A N 1
ATOM 1414 C CA . GLY A 1 184 ? -3.598 18.557 5.041 1.00 55.16 184 GLY A CA 1
ATOM 1415 C C . GLY A 1 184 ? -3.031 18.881 3.660 1.00 55.16 184 GLY A C 1
ATOM 1416 O O . GLY A 1 184 ? -2.977 18.014 2.791 1.00 55.16 184 GLY A O 1
ATOM 1417 N N . THR A 1 185 ? -2.591 20.118 3.418 1.00 65.50 185 THR A N 1
ATOM 1418 C CA . THR A 1 185 ? -1.961 20.471 2.144 1.00 65.50 185 THR A CA 1
ATOM 1419 C C . THR A 1 185 ? -0.471 20.163 2.162 1.00 65.50 185 THR A C 1
ATOM 1421 O O . THR A 1 185 ? 0.216 20.319 3.171 1.00 65.50 185 THR A O 1
ATOM 1424 N N . LEU A 1 186 ? 0.034 19.720 1.017 1.00 59.44 186 LEU A N 1
ATOM 1425 C CA . LEU A 1 186 ? 1.433 19.384 0.813 1.00 59.44 186 LEU A CA 1
ATOM 14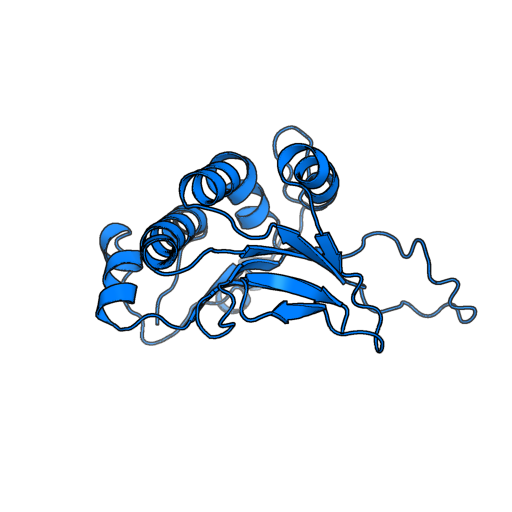26 C C . LEU A 1 186 ? 2.107 20.572 0.117 1.00 59.44 186 LEU A C 1
ATOM 1428 O O . LEU A 1 186 ? 1.687 20.952 -0.977 1.00 59.44 186 LEU A O 1
ATOM 1432 N N . ARG A 1 187 ? 3.094 21.208 0.760 1.00 63.22 187 ARG A N 1
ATOM 1433 C CA . ARG A 1 187 ? 3.771 22.397 0.205 1.00 63.22 187 ARG A CA 1
ATOM 1434 C C . ARG A 1 187 ? 5.285 22.295 0.355 1.00 63.22 187 ARG A C 1
ATOM 1436 O O . ARG A 1 187 ? 5.796 21.579 1.212 1.00 63.22 187 ARG A O 1
ATOM 1443 N N . TRP A 1 188 ? 5.983 23.032 -0.502 1.00 58.41 188 TRP A N 1
ATOM 1444 C CA . TRP A 1 188 ? 7.425 23.245 -0.413 1.00 58.41 188 TRP A CA 1
ATOM 1445 C C . TRP A 1 188 ? 7.744 24.175 0.763 1.00 58.41 188 TRP A C 1
ATOM 1447 O O . TRP A 1 188 ? 7.046 25.177 0.945 1.00 58.41 188 TRP A O 1
ATOM 1457 N N . THR A 1 189 ? 8.783 23.853 1.536 1.00 57.66 189 THR A N 1
ATOM 1458 C CA . THR A 1 189 ? 9.267 24.669 2.665 1.00 57.66 189 THR A CA 1
ATOM 1459 C C . THR A 1 189 ? 10.708 25.084 2.494 1.00 57.66 189 THR A C 1
ATOM 1461 O O . THR A 1 189 ? 11.502 24.175 2.166 1.00 57.66 189 THR A O 1
#

Radius of gyration: 17.51 Å; chains: 1; bounding box: 46×49×40 Å